Protein AF-A0A0K8TB86-F1 (afdb_monomer)

Structure (mmCIF, N/CA/C/O backbone):
data_AF-A0A0K8TB86-F1
#
_entry.id   AF-A0A0K8TB86-F1
#
loop_
_atom_site.group_PDB
_atom_site.id
_atom_site.type_symbol
_atom_site.label_atom_id
_atom_site.label_alt_id
_atom_site.label_comp_id
_atom_site.label_asym_id
_atom_site.label_entity_id
_atom_site.label_seq_id
_atom_site.pdbx_PDB_ins_code
_atom_site.Cartn_x
_atom_site.Cartn_y
_atom_site.Cartn_z
_atom_site.occupancy
_atom_site.B_iso_or_equiv
_atom_site.auth_seq_id
_atom_site.auth_comp_id
_atom_site.auth_asym_id
_atom_site.auth_atom_id
_atom_site.pdbx_PDB_model_num
ATOM 1 N N . LEU A 1 1 ? 10.643 -20.802 -18.047 1.00 37.75 1 LEU A N 1
ATOM 2 C CA . LEU A 1 1 ? 10.003 -19.894 -17.072 1.00 37.75 1 LEU A CA 1
ATOM 3 C C . LEU A 1 1 ? 9.801 -20.666 -15.770 1.00 37.75 1 LEU A C 1
ATOM 5 O O . LEU A 1 1 ? 8.732 -21.215 -15.564 1.00 37.75 1 LEU A O 1
ATOM 9 N N . ASN A 1 2 ? 10.834 -20.768 -14.924 1.00 32.16 2 ASN A N 1
ATOM 10 C CA . ASN A 1 2 ? 10.620 -21.091 -13.508 1.00 32.16 2 ASN A CA 1
ATOM 11 C C . ASN A 1 2 ? 10.169 -19.776 -12.867 1.00 32.16 2 ASN A C 1
ATOM 13 O O . ASN A 1 2 ? 10.988 -19.006 -12.375 1.00 32.16 2 ASN A O 1
ATOM 17 N N . ILE A 1 3 ? 8.890 -19.433 -13.040 1.00 49.03 3 ILE A N 1
ATOM 18 C CA . ILE A 1 3 ? 8.282 -18.352 -12.267 1.00 49.03 3 ILE A CA 1
ATOM 19 C C . ILE A 1 3 ? 7.949 -18.997 -10.929 1.00 49.03 3 ILE A C 1
ATOM 21 O O . ILE A 1 3 ? 6.847 -19.505 -10.725 1.00 49.03 3 ILE A O 1
ATOM 25 N N . ASP A 1 4 ? 8.955 -19.071 -10.064 1.00 56.47 4 ASP A N 1
ATOM 26 C CA . ASP A 1 4 ? 8.756 -19.418 -8.667 1.00 56.47 4 ASP A CA 1
ATOM 27 C C . ASP A 1 4 ? 7.808 -18.356 -8.078 1.00 56.47 4 ASP A C 1
ATOM 29 O O . ASP A 1 4 ? 8.177 -17.200 -7.890 1.00 56.47 4 ASP A O 1
ATOM 33 N N . GLN A 1 5 ? 6.544 -18.764 -7.937 1.00 77.94 5 GLN A N 1
ATOM 34 C CA . GLN A 1 5 ? 5.403 -18.124 -7.271 1.00 77.94 5 GLN A CA 1
ATOM 35 C C . GLN A 1 5 ? 5.202 -16.614 -7.529 1.00 77.94 5 GLN A C 1
ATOM 37 O O . GLN A 1 5 ? 5.862 -15.747 -6.959 1.00 77.94 5 GLN A O 1
ATOM 42 N N . ILE A 1 6 ? 4.191 -16.294 -8.347 1.00 87.62 6 ILE A N 1
ATOM 43 C CA . ILE A 1 6 ? 3.616 -14.941 -8.429 1.00 87.62 6 ILE A CA 1
ATOM 44 C C . ILE A 1 6 ? 2.874 -14.665 -7.120 1.00 87.62 6 ILE A C 1
ATOM 46 O O . ILE A 1 6 ? 2.017 -15.452 -6.721 1.00 87.62 6 ILE A O 1
ATOM 50 N N . SER A 1 7 ? 3.175 -13.543 -6.473 1.00 93.06 7 SER A N 1
ATOM 51 C CA . SER A 1 7 ? 2.525 -13.132 -5.225 1.00 93.06 7 SER A CA 1
ATOM 52 C C . SER A 1 7 ? 1.318 -12.229 -5.465 1.00 93.06 7 SER A C 1
ATOM 54 O O . SER A 1 7 ? 0.270 -12.418 -4.854 1.00 93.06 7 SER A O 1
ATOM 56 N N . CYS A 1 8 ? 1.447 -11.243 -6.355 1.00 93.25 8 CYS A N 1
ATOM 57 C CA . CYS A 1 8 ? 0.360 -10.345 -6.725 1.00 93.25 8 CYS A CA 1
ATOM 58 C C . CYS A 1 8 ? 0.563 -9.741 -8.120 1.00 93.25 8 CYS A C 1
ATOM 60 O O . CYS A 1 8 ? 1.666 -9.711 -8.667 1.00 93.25 8 CYS A O 1
ATOM 62 N N . ALA A 1 9 ? -0.539 -9.280 -8.707 1.00 94.81 9 ALA A N 1
ATOM 63 C CA . ALA A 1 9 ? -0.595 -8.736 -10.054 1.00 94.81 9 ALA A CA 1
ATOM 64 C C . ALA A 1 9 ? -1.612 -7.597 -10.110 1.00 94.81 9 ALA A C 1
ATOM 66 O O . ALA A 1 9 ? -2.686 -7.704 -9.517 1.00 94.81 9 ALA A O 1
ATOM 67 N N . ILE A 1 10 ? -1.301 -6.533 -10.849 1.00 95.94 10 ILE A N 1
ATOM 68 C CA . ILE A 1 10 ? -2.247 -5.452 -11.134 1.00 95.94 10 ILE A CA 1
ATOM 69 C C . ILE A 1 10 ? -2.150 -5.030 -12.596 1.00 95.94 10 ILE A C 1
ATOM 71 O O . ILE A 1 10 ? -1.072 -5.012 -13.190 1.00 95.94 10 ILE A O 1
ATOM 75 N N . TYR A 1 11 ? -3.287 -4.665 -13.177 1.00 95.38 11 TYR A N 1
ATOM 76 C CA . TYR A 1 11 ? -3.339 -4.136 -14.532 1.00 95.38 11 TYR A CA 1
ATOM 77 C C . TYR A 1 11 ? -3.452 -2.614 -14.501 1.00 95.38 11 TYR A C 1
ATOM 79 O O . TYR A 1 11 ? -4.388 -2.059 -13.926 1.00 95.38 11 TYR A O 1
ATOM 87 N N . ASN A 1 12 ? -2.504 -1.940 -15.146 1.00 94.81 12 ASN A N 1
ATOM 88 C CA . ASN A 1 12 ? -2.538 -0.506 -15.353 1.00 94.81 12 ASN A CA 1
ATOM 89 C C . ASN A 1 12 ? -3.131 -0.199 -16.735 1.00 94.81 12 ASN A C 1
ATOM 91 O O . ASN A 1 12 ? -2.493 -0.418 -17.767 1.00 94.81 12 ASN A O 1
ATOM 95 N N . LYS A 1 13 ? -4.357 0.333 -16.742 1.00 93.06 13 LYS A N 1
ATOM 96 C CA . LYS A 1 13 ? -5.076 0.692 -17.973 1.00 93.06 13 LYS A CA 1
ATOM 97 C C . LYS A 1 13 ? -4.406 1.834 -18.740 1.00 93.06 13 LYS A C 1
ATOM 99 O O . LYS A 1 13 ? -4.414 1.800 -19.964 1.00 93.06 13 LYS A O 1
ATOM 104 N N . HIS A 1 14 ? -3.830 2.814 -18.039 1.00 94.56 14 HIS A N 1
ATOM 105 C CA . HIS A 1 14 ? -3.261 4.022 -18.643 1.00 94.56 14 HIS A CA 1
ATOM 106 C C . HIS A 1 14 ? -2.080 3.707 -19.575 1.00 94.56 14 HIS A C 1
ATOM 108 O O . HIS A 1 14 ? -2.049 4.162 -20.714 1.00 94.56 14 HIS A O 1
ATOM 114 N N . PHE A 1 15 ? -1.146 2.863 -19.131 1.00 94.31 15 PHE A N 1
ATOM 115 C CA . PHE A 1 15 ? -0.007 2.425 -19.943 1.00 94.31 15 PHE A CA 1
ATOM 116 C C . PHE A 1 15 ? -0.252 1.108 -20.689 1.00 94.31 15 PHE A C 1
ATOM 118 O O . PHE A 1 15 ? 0.610 0.683 -21.459 1.00 94.31 15 PHE A O 1
ATOM 125 N N . ASN A 1 16 ? -1.400 0.456 -20.472 1.00 93.12 16 ASN A N 1
ATOM 126 C CA . ASN A 1 16 ? -1.707 -0.880 -20.990 1.00 93.12 16 ASN A CA 1
ATOM 127 C C . ASN A 1 16 ? -0.610 -1.907 -20.625 1.00 93.12 16 ASN A C 1
ATOM 129 O O . ASN A 1 16 ? -0.068 -2.619 -21.478 1.00 93.12 16 ASN A O 1
ATOM 133 N N . ILE A 1 17 ? -0.254 -1.943 -19.336 1.00 95.25 17 ILE A N 1
ATOM 134 C CA . ILE A 1 17 ? 0.763 -2.850 -18.788 1.00 95.25 17 ILE A CA 1
ATOM 135 C C . ILE A 1 17 ? 0.216 -3.655 -17.609 1.00 95.25 17 ILE A C 1
ATOM 137 O O . ILE A 1 17 ? -0.547 -3.156 -16.784 1.00 95.25 17 ILE A O 1
ATOM 141 N N . LEU A 1 18 ? 0.642 -4.906 -17.514 1.00 95.50 18 LEU A N 1
ATOM 142 C CA . LEU A 1 18 ? 0.458 -5.788 -16.374 1.00 95.50 18 LEU A CA 1
ATOM 143 C C . LEU A 1 18 ? 1.717 -5.724 -15.504 1.00 95.50 18 LEU A C 1
ATOM 145 O O . LEU A 1 18 ? 2.815 -6.031 -15.966 1.00 95.50 18 LEU A O 1
ATOM 149 N N . LEU A 1 19 ? 1.553 -5.311 -14.253 1.00 96.06 19 LEU A N 1
ATOM 150 C CA . LEU A 1 19 ? 2.612 -5.252 -13.253 1.00 96.06 19 LEU A CA 1
ATOM 151 C C . LEU A 1 19 ? 2.505 -6.491 -12.369 1.00 96.06 19 LEU A C 1
ATOM 153 O O . LEU A 1 19 ? 1.436 -6.765 -11.821 1.00 96.06 19 LEU A O 1
ATOM 157 N N . LEU A 1 20 ? 3.598 -7.238 -12.247 1.00 95.19 20 LEU A N 1
ATOM 158 C CA . LEU A 1 20 ? 3.658 -8.497 -11.513 1.00 95.19 20 LEU A CA 1
ATOM 159 C C . LEU A 1 20 ? 4.716 -8.427 -10.422 1.00 95.19 20 LEU A C 1
ATOM 161 O O . LEU A 1 20 ? 5.824 -7.952 -10.663 1.00 95.19 20 LEU A O 1
ATOM 165 N N . ALA A 1 21 ? 4.382 -8.975 -9.260 1.00 94.69 21 ALA A N 1
ATOM 166 C CA . ALA A 1 21 ? 5.319 -9.296 -8.202 1.00 94.69 21 ALA A CA 1
ATOM 167 C C . ALA A 1 21 ? 5.542 -10.810 -8.139 1.00 94.69 21 ALA A C 1
ATOM 169 O O . ALA A 1 21 ? 4.605 -11.607 -8.218 1.00 94.69 21 ALA A O 1
ATOM 170 N N . SER A 1 22 ? 6.798 -11.201 -8.002 1.00 91.50 22 SER A N 1
ATOM 171 C CA . SER A 1 22 ? 7.263 -12.584 -7.960 1.00 91.50 22 SER A CA 1
ATOM 172 C C . SER A 1 22 ? 8.446 -12.698 -7.010 1.00 91.50 22 SER A C 1
ATOM 174 O O . SER A 1 22 ? 8.937 -11.682 -6.512 1.00 91.50 22 SER A O 1
ATOM 176 N N . GLN A 1 23 ? 8.900 -13.922 -6.743 1.00 87.50 23 GLN A N 1
ATOM 177 C CA . GLN A 1 23 ? 10.050 -14.144 -5.877 1.00 87.50 23 GLN A CA 1
ATOM 178 C C . GLN A 1 23 ? 11.263 -13.312 -6.342 1.00 87.50 23 GLN A C 1
ATOM 180 O O . GLN A 1 23 ? 11.738 -13.496 -7.469 1.00 87.50 23 GLN A O 1
ATOM 185 N N . PRO A 1 24 ? 11.798 -12.421 -5.485 1.00 85.31 24 PRO A N 1
ATOM 186 C CA . PRO A 1 24 ? 12.995 -11.667 -5.808 1.00 85.31 24 PRO A CA 1
ATOM 187 C C . PRO A 1 24 ? 14.175 -12.595 -6.054 1.00 85.31 24 PRO A C 1
ATOM 189 O O . PRO A 1 24 ? 14.390 -13.571 -5.328 1.00 85.31 24 PRO A O 1
ATOM 192 N N . GLN A 1 25 ? 14.947 -12.294 -7.089 1.00 74.50 25 GLN A N 1
ATOM 193 C CA . GLN A 1 25 ? 16.122 -13.080 -7.427 1.00 74.50 25 GLN A CA 1
ATOM 194 C C . GLN A 1 25 ? 17.374 -12.462 -6.791 1.00 74.50 25 GLN A C 1
ATOM 196 O O . GLN A 1 25 ? 17.461 -11.239 -6.673 1.00 74.50 25 GLN A O 1
ATOM 201 N N . PRO A 1 26 ? 18.368 -13.278 -6.393 1.00 71.69 26 PRO A N 1
ATOM 202 C CA . PRO A 1 26 ? 19.618 -12.762 -5.855 1.00 71.69 26 PRO A CA 1
ATOM 203 C C . PRO A 1 26 ? 20.316 -11.875 -6.884 1.00 71.69 26 PRO A C 1
ATOM 205 O O . PRO A 1 26 ? 20.600 -12.315 -8.001 1.00 71.69 26 PRO A O 1
ATOM 208 N N . THR A 1 27 ? 20.611 -10.640 -6.491 1.00 69.62 27 THR A N 1
ATOM 209 C CA . THR A 1 27 ? 21.324 -9.667 -7.318 1.00 69.62 27 THR A CA 1
ATOM 210 C C . THR A 1 27 ? 22.659 -9.275 -6.720 1.00 69.62 27 THR A C 1
ATOM 212 O O . THR A 1 27 ? 22.854 -9.289 -5.502 1.00 69.62 27 THR A O 1
ATOM 215 N N . THR A 1 28 ? 23.553 -8.808 -7.590 1.00 71.12 28 THR A N 1
ATOM 216 C CA . THR A 1 28 ? 24.731 -8.054 -7.162 1.00 71.12 28 THR A CA 1
ATOM 217 C C . THR A 1 28 ? 24.317 -6.765 -6.445 1.00 71.12 28 THR A C 1
ATOM 219 O O . THR A 1 28 ? 23.188 -6.282 -6.573 1.00 71.12 28 THR A O 1
ATOM 222 N N . THR A 1 29 ? 25.255 -6.183 -5.698 1.00 69.75 29 THR A N 1
ATOM 223 C CA . THR A 1 29 ? 25.086 -4.888 -5.022 1.00 69.75 29 THR A CA 1
ATOM 224 C C . THR A 1 29 ? 24.659 -3.774 -5.978 1.00 69.75 29 THR A C 1
ATOM 226 O O . THR A 1 29 ? 23.844 -2.941 -5.607 1.00 69.75 29 THR A O 1
ATOM 229 N N . TYR A 1 30 ? 25.134 -3.812 -7.227 1.00 69.38 30 TYR A N 1
ATOM 230 C CA . TYR A 1 30 ? 24.807 -2.825 -8.260 1.00 69.38 30 TYR A CA 1
ATOM 231 C C . TYR A 1 30 ? 23.310 -2.766 -8.608 1.00 69.38 30 TYR A C 1
ATOM 233 O O . TYR A 1 30 ? 22.804 -1.710 -8.968 1.00 69.38 30 TYR A O 1
ATOM 241 N N . PHE A 1 31 ? 22.590 -3.883 -8.476 1.00 74.69 31 PHE A N 1
ATOM 242 C CA . PHE A 1 31 ? 21.169 -3.975 -8.821 1.00 74.69 31 PHE A CA 1
ATOM 243 C C . PHE A 1 31 ? 20.249 -4.024 -7.595 1.00 74.69 31 PHE A C 1
ATOM 245 O O . PHE A 1 31 ? 19.080 -4.365 -7.746 1.00 74.69 31 PHE A O 1
ATOM 252 N N . GLN A 1 32 ? 20.734 -3.697 -6.390 1.00 76.62 32 GLN A N 1
ATOM 253 C CA . GLN A 1 32 ? 19.933 -3.783 -5.155 1.00 76.62 32 GLN A CA 1
ATOM 254 C C . GLN A 1 32 ? 18.670 -2.917 -5.162 1.00 76.62 32 GLN A C 1
ATOM 256 O O . GLN A 1 32 ? 17.678 -3.308 -4.550 1.00 76.62 32 GLN A O 1
ATOM 261 N N . ASP A 1 33 ? 18.686 -1.808 -5.895 1.00 82.25 33 ASP A N 1
ATOM 262 C CA . ASP A 1 33 ? 17.572 -0.859 -5.991 1.00 82.25 33 ASP A CA 1
ATOM 263 C C . ASP A 1 33 ? 16.795 -0.980 -7.316 1.00 82.25 33 ASP A C 1
ATOM 265 O O . ASP A 1 33 ? 16.053 -0.084 -7.719 1.00 82.25 33 ASP A O 1
ATOM 269 N N . SER A 1 34 ? 16.980 -2.091 -8.031 1.00 87.31 34 SER A N 1
ATOM 270 C CA . SER A 1 34 ? 16.271 -2.363 -9.280 1.00 87.31 34 SER A CA 1
ATOM 271 C C . SER A 1 34 ? 14.897 -2.990 -9.030 1.00 87.31 34 SER A C 1
ATOM 273 O O . SER A 1 34 ? 14.638 -3.608 -8.001 1.00 87.31 34 SER A O 1
ATOM 275 N N . CYS A 1 35 ? 14.001 -2.911 -10.015 1.00 87.56 35 CYS A N 1
ATOM 276 C CA . CYS A 1 35 ? 12.732 -3.639 -9.949 1.00 87.56 35 CYS A CA 1
ATOM 277 C C . CYS A 1 35 ? 12.937 -5.160 -9.837 1.00 87.56 35 CYS A C 1
ATOM 279 O O . CYS A 1 35 ? 12.140 -5.846 -9.203 1.00 87.56 35 CYS A O 1
ATOM 281 N N . PHE A 1 36 ? 14.042 -5.684 -10.370 1.00 82.88 36 PHE A N 1
ATOM 282 C CA . PHE A 1 36 ? 14.363 -7.104 -10.330 1.00 82.88 36 PHE A CA 1
ATOM 283 C C . PHE A 1 36 ? 14.752 -7.594 -8.927 1.00 82.88 36 PHE A C 1
ATOM 285 O O . PHE A 1 36 ? 14.277 -8.648 -8.501 1.00 82.88 36 PHE A O 1
ATOM 292 N N . SER A 1 37 ? 15.563 -6.833 -8.182 1.00 83.56 37 SER A N 1
ATOM 293 C CA . SER A 1 37 ? 15.894 -7.164 -6.784 1.00 83.56 37 SER A CA 1
ATOM 294 C C . SER A 1 37 ? 14.680 -7.070 -5.859 1.00 83.56 37 SER A C 1
ATOM 296 O O . SER A 1 37 ? 14.677 -7.693 -4.802 1.00 83.56 37 SER A O 1
ATOM 298 N N . ALA A 1 38 ? 13.643 -6.342 -6.281 1.00 89.12 38 ALA A N 1
ATOM 299 C CA . ALA A 1 38 ? 12.334 -6.286 -5.642 1.00 89.12 38 ALA A CA 1
ATOM 300 C C . ALA A 1 38 ? 11.348 -7.361 -6.141 1.00 89.12 38 ALA A C 1
ATOM 302 O O . ALA A 1 38 ? 10.235 -7.461 -5.620 1.00 89.12 38 ALA A O 1
ATOM 303 N N . GLY A 1 39 ? 11.730 -8.165 -7.140 1.00 90.44 39 GLY A N 1
ATOM 304 C CA . GLY A 1 39 ? 10.881 -9.202 -7.733 1.00 90.44 39 GLY A CA 1
ATOM 305 C C . GLY A 1 39 ? 9.742 -8.671 -8.608 1.00 90.44 39 GLY A C 1
ATOM 306 O O . GLY A 1 39 ? 8.756 -9.377 -8.826 1.00 90.44 39 GLY A O 1
ATOM 307 N N . LEU A 1 40 ? 9.849 -7.437 -9.104 1.00 93.31 40 LEU A N 1
ATOM 308 C CA . LEU A 1 40 ? 8.852 -6.789 -9.950 1.00 93.31 40 LEU A CA 1
ATOM 309 C C . LEU A 1 40 ? 9.167 -6.941 -11.439 1.00 93.31 40 LEU A C 1
ATOM 311 O O . LEU A 1 40 ? 10.314 -6.846 -11.873 1.00 93.31 40 LEU A O 1
ATOM 315 N N . SER A 1 41 ? 8.116 -7.117 -12.235 1.00 93.06 41 SER A N 1
ATOM 316 C CA . SER A 1 41 ? 8.190 -7.083 -13.695 1.00 93.06 41 SER A CA 1
ATOM 317 C C . SER A 1 41 ? 6.982 -6.371 -14.297 1.00 93.06 41 SER A C 1
ATOM 319 O O . SER A 1 41 ? 5.897 -6.352 -13.715 1.00 93.06 41 SER A O 1
ATOM 321 N N . ALA A 1 42 ? 7.168 -5.782 -15.476 1.00 95.00 42 ALA A N 1
ATOM 322 C CA . ALA A 1 42 ? 6.105 -5.150 -16.249 1.00 95.00 42 ALA A CA 1
ATOM 323 C C . ALA A 1 42 ? 5.969 -5.833 -17.605 1.00 95.00 42 ALA A C 1
ATOM 325 O O . ALA A 1 42 ? 6.964 -6.082 -18.284 1.00 95.00 42 ALA A O 1
ATOM 326 N N . TRP A 1 43 ? 4.735 -6.082 -18.024 1.00 94.62 43 TRP A N 1
ATOM 327 C CA . TRP A 1 43 ? 4.411 -6.804 -19.247 1.00 94.62 43 TRP A CA 1
ATOM 328 C C . TRP A 1 43 ? 3.393 -6.021 -20.057 1.00 94.62 43 TRP A C 1
ATOM 330 O O . TRP A 1 43 ? 2.366 -5.604 -19.534 1.00 94.62 43 TRP A O 1
ATOM 340 N N . ARG A 1 44 ? 3.644 -5.835 -21.346 1.00 93.31 44 ARG A N 1
ATOM 341 C CA . ARG A 1 44 ? 2.698 -5.212 -22.269 1.00 93.31 44 ARG A CA 1
ATOM 342 C C . ARG A 1 44 ? 1.908 -6.278 -23.008 1.00 93.31 44 ARG A C 1
ATOM 344 O O . ARG A 1 44 ? 2.494 -7.246 -23.488 1.00 93.31 44 ARG A O 1
ATOM 351 N N . MET A 1 45 ? 0.607 -6.057 -23.160 1.00 90.25 45 MET A N 1
ATOM 352 C CA . MET A 1 45 ? -0.228 -6.862 -24.052 1.00 90.25 45 MET A CA 1
ATOM 353 C C . MET A 1 45 ? 0.033 -6.492 -25.514 1.00 90.25 45 MET A C 1
ATOM 355 O O . MET A 1 45 ? 0.069 -5.313 -25.873 1.00 90.25 45 MET A O 1
ATOM 359 N N . ILE A 1 46 ? 0.214 -7.505 -26.355 1.00 91.62 46 ILE A N 1
ATOM 360 C CA . ILE A 1 46 ? 0.400 -7.382 -27.803 1.00 91.62 46 ILE A CA 1
ATOM 361 C C . ILE A 1 46 ? -0.647 -8.241 -28.521 1.00 91.62 46 ILE A C 1
ATOM 363 O O . ILE A 1 46 ? -1.121 -9.236 -27.982 1.00 91.62 46 ILE A O 1
ATOM 367 N N . SER A 1 47 ? -1.049 -7.838 -29.726 1.00 89.25 47 SER A N 1
ATOM 368 C CA . SER A 1 47 ? -2.144 -8.498 -30.458 1.00 89.25 47 SER A CA 1
ATOM 369 C C . SER A 1 47 ? -1.748 -9.832 -31.088 1.00 89.25 47 SER A C 1
ATOM 371 O O . SER A 1 47 ? -2.612 -10.652 -31.379 1.00 89.25 47 SER A O 1
ATOM 373 N N . GLU A 1 48 ? -0.453 -10.047 -31.300 1.00 93.31 48 GLU A N 1
ATOM 374 C CA . GLU A 1 48 ? 0.091 -11.248 -31.927 1.00 93.31 48 GLU A CA 1
ATOM 375 C C . GLU A 1 48 ? 0.874 -12.077 -30.915 1.00 93.31 48 GLU A C 1
ATOM 377 O O . GLU A 1 48 ? 1.333 -11.562 -29.893 1.00 93.31 48 GLU A O 1
ATOM 382 N N . TYR A 1 49 ? 1.047 -13.366 -31.209 1.00 88.38 49 TYR A N 1
ATOM 383 C CA . TYR A 1 49 ? 1.875 -14.269 -30.412 1.00 88.38 49 TYR A CA 1
ATOM 384 C C . TYR A 1 49 ? 3.250 -13.631 -30.102 1.00 88.38 49 TYR A C 1
ATOM 386 O O . TYR A 1 49 ? 3.891 -13.120 -31.022 1.00 88.38 49 TYR A O 1
ATOM 394 N N . PRO A 1 50 ? 3.746 -13.661 -28.847 1.00 90.75 50 PRO A N 1
ATOM 395 C CA . PRO A 1 50 ? 3.256 -14.419 -27.683 1.00 90.75 50 PRO A CA 1
ATOM 396 C C . PRO A 1 50 ? 2.147 -13.746 -26.844 1.00 90.75 50 PRO A C 1
ATOM 398 O O . PRO A 1 50 ? 1.940 -14.130 -25.695 1.00 90.75 50 PRO A O 1
ATOM 401 N N . PHE A 1 51 ? 1.438 -12.745 -27.374 1.00 89.62 51 PHE A N 1
ATOM 402 C CA . PHE A 1 51 ? 0.369 -11.955 -26.728 1.00 89.62 51 PHE A CA 1
ATOM 403 C C . PHE A 1 51 ? 0.803 -11.086 -25.539 1.00 89.62 51 PHE A C 1
ATOM 405 O O . PHE A 1 51 ? 0.123 -10.124 -25.183 1.00 89.62 51 PHE A O 1
ATOM 412 N N . TYR A 1 52 ? 1.981 -11.352 -24.976 1.00 90.12 52 TYR A N 1
ATOM 413 C CA . TYR A 1 52 ? 2.590 -10.570 -23.910 1.00 90.12 52 TYR A CA 1
ATOM 414 C C . TYR A 1 52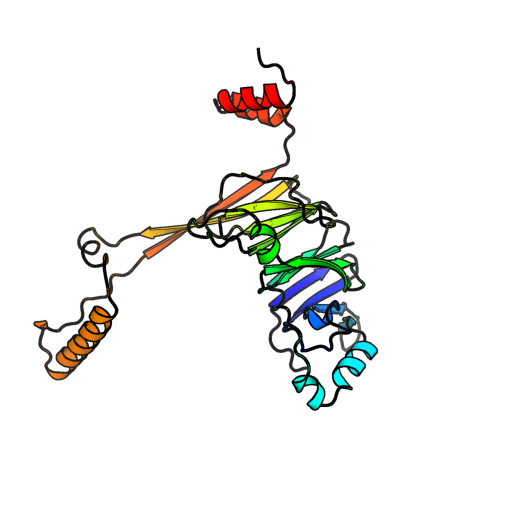 ? 4.083 -10.396 -24.154 1.00 90.12 52 TYR A C 1
ATOM 416 O O . TYR A 1 52 ? 4.794 -11.351 -24.458 1.00 90.12 52 TYR A O 1
ATOM 424 N N . LYS A 1 53 ? 4.578 -9.176 -23.961 1.00 91.31 53 LYS A N 1
ATOM 425 C CA . LYS A 1 53 ? 6.004 -8.854 -24.025 1.00 91.31 53 LYS A CA 1
ATOM 426 C C . LYS A 1 53 ? 6.449 -8.232 -22.709 1.00 91.31 53 LYS A C 1
ATOM 428 O O . LYS A 1 53 ? 5.879 -7.227 -22.288 1.00 91.31 53 LYS A O 1
ATOM 433 N N . MET A 1 54 ? 7.473 -8.801 -22.080 1.00 90.25 54 MET A N 1
ATOM 434 C CA . MET A 1 54 ? 8.106 -8.191 -20.911 1.00 90.25 54 MET A CA 1
ATOM 435 C C . MET A 1 54 ? 8.761 -6.864 -21.324 1.00 90.25 54 MET A C 1
ATOM 437 O O . MET A 1 54 ? 9.502 -6.807 -22.306 1.00 90.25 54 MET A O 1
ATOM 441 N N . LEU A 1 55 ? 8.433 -5.793 -20.605 1.00 91.25 55 LEU A N 1
ATOM 442 C CA . LEU A 1 55 ? 9.057 -4.476 -20.728 1.00 91.25 55 LEU A CA 1
ATOM 443 C C . LEU A 1 55 ? 10.188 -4.312 -19.715 1.00 91.25 55 LEU A C 1
ATOM 445 O O . LEU A 1 55 ? 11.249 -3.807 -20.064 1.00 91.25 55 LEU A O 1
ATOM 449 N N . PHE A 1 56 ? 9.935 -4.744 -18.477 1.00 89.38 56 PHE A N 1
ATOM 450 C CA . PHE A 1 56 ? 10.871 -4.642 -17.367 1.00 89.38 56 PHE A CA 1
ATOM 451 C C . PHE A 1 56 ? 10.929 -5.970 -16.604 1.00 89.38 56 PHE A C 1
ATOM 453 O O . PHE A 1 56 ? 9.864 -6.529 -16.315 1.00 89.38 56 PHE A O 1
ATOM 460 N N . PRO A 1 57 ? 12.130 -6.454 -16.247 1.00 84.62 57 PRO A N 1
ATOM 461 C CA . PRO A 1 57 ? 13.431 -5.953 -16.711 1.00 84.62 57 PRO A CA 1
ATOM 462 C C . PRO A 1 57 ? 13.590 -6.093 -18.237 1.00 84.62 57 PRO A C 1
ATOM 464 O O . PRO A 1 57 ? 12.939 -6.926 -18.868 1.00 84.62 57 PRO A O 1
ATOM 467 N N . SER A 1 58 ? 14.438 -5.261 -18.836 1.00 83.06 58 SER A N 1
ATOM 468 C CA . SER A 1 58 ? 14.794 -5.383 -20.252 1.00 83.06 58 SER A CA 1
ATOM 469 C C . SER A 1 58 ? 15.544 -6.695 -20.527 1.00 83.06 58 SER A C 1
ATOM 471 O O . SER A 1 58 ? 16.106 -7.320 -19.622 1.00 83.06 58 SER A O 1
ATOM 473 N N . GLU A 1 59 ? 15.598 -7.127 -21.792 1.00 82.00 59 GLU A N 1
ATOM 474 C CA . GLU A 1 59 ? 16.366 -8.326 -22.161 1.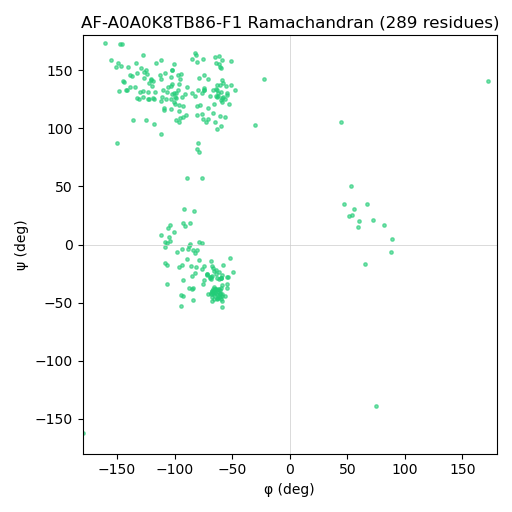00 82.00 59 GLU A CA 1
ATOM 475 C C . GLU A 1 59 ? 17.852 -8.205 -21.807 1.00 82.00 59 GLU A C 1
ATOM 477 O O . GLU A 1 59 ? 18.481 -9.201 -21.458 1.00 82.00 59 GLU A O 1
ATOM 482 N N . GLU A 1 60 ? 18.420 -7.004 -21.916 1.00 80.19 60 GLU A N 1
ATOM 483 C CA . GLU A 1 60 ? 19.819 -6.741 -21.581 1.00 80.19 60 GLU A CA 1
ATOM 484 C C . GLU A 1 60 ? 20.055 -6.882 -20.080 1.00 80.19 60 GLU A C 1
ATOM 486 O O . GLU A 1 60 ? 20.945 -7.627 -19.676 1.00 80.19 60 GLU A O 1
ATOM 491 N N . GLU A 1 61 ? 19.206 -6.267 -19.253 1.00 77.88 61 GLU A N 1
ATOM 492 C CA . GLU A 1 61 ? 19.261 -6.408 -17.794 1.00 77.88 61 GLU A CA 1
ATOM 493 C C . GLU A 1 61 ? 19.094 -7.876 -17.379 1.00 77.88 61 GLU A C 1
ATOM 495 O O . GLU A 1 61 ? 19.882 -8.394 -16.587 1.00 77.88 61 GLU A O 1
ATOM 500 N N . SER A 1 62 ? 18.138 -8.591 -17.983 1.00 76.06 62 SER A N 1
ATOM 501 C CA . SER A 1 62 ? 17.942 -10.026 -17.752 1.00 76.06 62 SER A CA 1
ATOM 502 C C . SER A 1 62 ? 19.177 -10.851 -18.142 1.00 76.06 62 SER A C 1
ATOM 504 O O . SER A 1 62 ? 19.604 -11.730 -17.388 1.00 76.06 62 SER A O 1
ATOM 506 N N . LYS A 1 63 ? 19.812 -10.548 -19.282 1.00 77.81 63 LYS A N 1
ATOM 507 C CA . LYS A 1 63 ? 21.060 -11.202 -19.706 1.00 77.81 63 LYS A CA 1
ATOM 508 C C . LYS A 1 63 ? 22.207 -10.890 -18.752 1.00 77.81 63 LYS A C 1
ATOM 510 O O . LYS A 1 63 ? 22.938 -11.810 -18.410 1.00 77.81 63 LYS A O 1
ATOM 515 N N . MET A 1 64 ? 22.355 -9.651 -18.283 1.00 72.06 64 MET A N 1
ATOM 516 C CA . MET A 1 64 ? 23.392 -9.272 -17.314 1.00 72.06 64 MET A CA 1
ATOM 517 C C . MET A 1 64 ? 23.243 -10.025 -15.987 1.00 72.06 64 MET A C 1
ATOM 519 O O . MET A 1 64 ? 24.235 -10.470 -15.412 1.00 72.06 64 MET A O 1
ATOM 523 N N . LEU A 1 65 ? 22.006 -10.231 -15.537 1.00 66.88 65 LEU A N 1
ATOM 524 C CA . LEU A 1 65 ? 21.688 -11.005 -14.338 1.00 66.88 65 LEU A CA 1
ATOM 525 C C . LEU A 1 65 ? 22.034 -12.492 -14.488 1.00 66.88 65 LEU A C 1
ATOM 527 O O . LEU A 1 65 ? 22.542 -13.113 -13.554 1.00 66.88 65 LEU A O 1
ATOM 531 N N . HIS A 1 66 ? 21.808 -13.062 -15.673 1.00 66.69 66 HIS A N 1
ATOM 532 C CA . HIS A 1 66 ? 22.128 -14.460 -15.969 1.00 66.69 66 HIS A CA 1
ATOM 533 C C . HIS A 1 66 ? 23.573 -14.697 -16.435 1.00 66.69 66 HIS A C 1
ATOM 535 O O . HIS A 1 66 ? 24.052 -15.828 -16.354 1.00 66.69 66 HIS A O 1
ATOM 541 N N . ALA A 1 67 ? 24.282 -13.657 -16.882 1.00 63.91 67 ALA A N 1
ATOM 542 C CA . ALA A 1 67 ? 25.687 -13.720 -17.291 1.00 63.91 67 ALA A CA 1
ATOM 543 C C . ALA A 1 67 ? 26.623 -14.008 -16.108 1.00 63.91 67 ALA A C 1
ATOM 545 O O . ALA A 1 67 ? 27.750 -14.470 -16.298 1.00 63.91 67 ALA A O 1
ATOM 546 N N . GLY A 1 68 ? 26.145 -13.792 -14.881 1.00 59.09 68 GLY A N 1
ATOM 547 C CA . GLY A 1 68 ? 26.836 -14.224 -13.686 1.00 59.09 68 GLY A CA 1
ATOM 548 C C . GLY A 1 68 ? 26.823 -15.724 -13.498 1.00 59.09 68 GLY A C 1
ATOM 549 O O . GLY A 1 68 ? 25.807 -16.314 -13.136 1.00 59.09 68 GLY A O 1
ATOM 550 N N . GLY A 1 69 ? 27.982 -16.348 -13.710 1.00 56.72 69 GLY A N 1
ATOM 551 C CA . GLY A 1 69 ? 28.180 -17.766 -13.435 1.00 56.72 69 GLY A CA 1
ATOM 552 C C . GLY A 1 69 ? 27.737 -18.149 -12.016 1.00 56.72 69 GLY A C 1
ATOM 553 O O . GLY A 1 69 ? 27.695 -17.323 -11.104 1.00 56.72 69 GLY A O 1
ATOM 554 N N . LYS A 1 70 ? 27.444 -19.441 -11.807 1.00 58.72 70 LYS A N 1
ATOM 555 C CA . LYS A 1 70 ? 26.924 -20.008 -10.541 1.00 58.72 70 LYS A CA 1
ATOM 556 C C . LYS A 1 70 ? 27.702 -19.588 -9.279 1.00 58.72 70 LYS A C 1
ATOM 558 O O . LYS A 1 70 ? 27.133 -19.599 -8.193 1.00 58.72 70 LYS A O 1
ATOM 563 N N . LEU A 1 71 ? 28.967 -19.194 -9.426 1.00 56.06 71 LEU A N 1
ATOM 564 C CA . LEU A 1 71 ? 29.848 -18.726 -8.355 1.00 56.06 71 LEU A CA 1
ATOM 565 C C . LEU A 1 71 ? 29.444 -17.358 -7.772 1.00 56.06 71 LEU A C 1
ATOM 567 O O . LEU A 1 71 ? 29.673 -17.126 -6.593 1.00 56.06 71 LEU A O 1
ATOM 571 N N . TRP A 1 72 ? 28.795 -16.464 -8.528 1.00 54.62 72 TRP A N 1
ATOM 572 C CA . TRP A 1 72 ? 28.396 -15.139 -8.010 1.00 54.62 72 TRP A CA 1
ATOM 573 C C . TRP A 1 72 ? 27.195 -15.193 -7.059 1.00 54.62 72 TRP A C 1
ATOM 575 O O . TRP A 1 72 ? 27.017 -14.300 -6.229 1.00 54.62 72 TRP A O 1
ATOM 585 N N . LYS A 1 73 ? 26.425 -16.288 -7.099 1.00 55.28 73 LYS A N 1
ATOM 586 C CA . LYS A 1 73 ? 25.386 -16.576 -6.101 1.00 55.28 73 LYS A CA 1
ATOM 587 C C . LYS A 1 73 ? 25.968 -16.844 -4.707 1.00 55.28 73 LYS A C 1
ATOM 589 O O . LYS A 1 73 ? 25.261 -16.643 -3.731 1.00 55.28 73 LYS A O 1
ATOM 594 N N . LEU A 1 74 ? 27.238 -17.256 -4.609 1.00 55.31 74 LEU A N 1
ATOM 595 C CA . LEU A 1 74 ? 27.918 -17.527 -3.333 1.00 55.31 74 LEU A CA 1
ATOM 596 C C . LEU A 1 74 ? 28.449 -16.257 -2.648 1.00 55.31 74 LEU A C 1
ATOM 598 O O . LEU A 1 74 ? 28.686 -16.279 -1.447 1.00 55.31 74 LEU A O 1
ATOM 602 N N . PHE A 1 75 ? 28.614 -15.158 -3.392 1.00 52.53 75 PHE A N 1
ATOM 603 C CA . PHE A 1 75 ? 29.104 -13.872 -2.873 1.00 52.53 75 PHE A CA 1
ATOM 604 C C . PHE A 1 75 ? 28.014 -12.790 -2.806 1.00 52.53 75 PHE A C 1
ATOM 606 O O . PHE A 1 75 ? 28.286 -11.654 -2.419 1.00 52.53 75 PHE A O 1
ATOM 613 N N . SER A 1 76 ? 26.773 -13.124 -3.176 1.00 52.03 76 SER A N 1
ATOM 614 C CA . SER A 1 76 ? 25.624 -12.233 -2.998 1.00 52.03 76 SER A CA 1
ATOM 615 C C . SER A 1 76 ? 25.150 -12.296 -1.547 1.00 52.03 76 SER A C 1
ATOM 617 O O . SER A 1 76 ? 24.279 -13.083 -1.199 1.00 52.03 76 SER A O 1
ATOM 619 N N . PHE A 1 77 ? 25.749 -11.460 -0.699 1.00 51.12 77 PHE A N 1
ATOM 620 C CA . PHE A 1 77 ? 25.351 -11.258 0.702 1.00 51.12 77 PHE A CA 1
ATOM 621 C C . PHE A 1 77 ? 24.322 -10.128 0.875 1.00 51.12 77 PHE A C 1
ATOM 623 O O . PHE A 1 77 ? 24.132 -9.615 1.977 1.00 51.12 77 PHE A O 1
ATOM 630 N N . SER 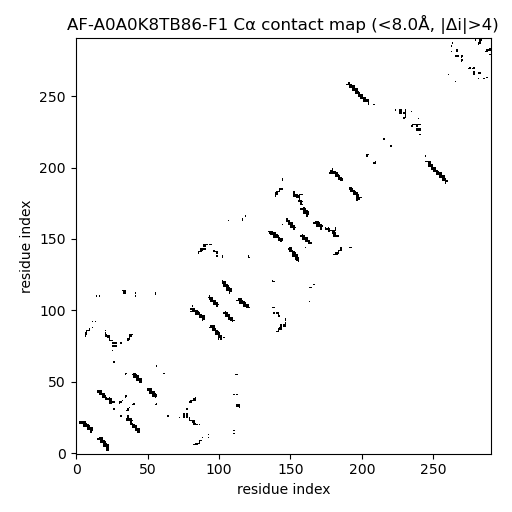A 1 78 ? 23.674 -9.690 -0.206 1.00 55.09 78 SER A N 1
ATOM 631 C CA . SER A 1 78 ? 22.603 -8.703 -0.110 1.00 55.09 78 SER A CA 1
ATOM 632 C C . SER A 1 78 ? 21.410 -9.321 0.623 1.00 55.09 78 SER A C 1
ATOM 634 O O . SER A 1 78 ? 20.998 -10.442 0.320 1.00 55.09 78 SER A O 1
ATOM 636 N N . LYS A 1 79 ? 20.846 -8.601 1.606 1.00 60.56 79 LYS A N 1
ATOM 637 C CA . LYS A 1 79 ? 19.536 -8.956 2.167 1.00 60.56 79 LYS A CA 1
ATOM 638 C C . LYS A 1 79 ? 18.553 -8.984 0.998 1.00 60.56 79 LYS A C 1
ATOM 640 O O . LYS A 1 79 ? 18.249 -7.935 0.433 1.00 60.56 79 LYS A O 1
ATOM 645 N N . LEU A 1 80 ? 18.098 -10.179 0.624 1.00 62.56 80 LEU A N 1
ATOM 646 C CA . LEU A 1 80 ? 17.013 -10.338 -0.335 1.00 62.56 80 LEU A CA 1
ATOM 647 C C . LEU A 1 80 ? 15.823 -9.532 0.181 1.00 62.56 80 LEU A C 1
ATOM 649 O O . LEU A 1 80 ? 15.429 -9.677 1.342 1.00 62.56 80 LEU A O 1
ATOM 653 N N . GLN A 1 81 ? 15.267 -8.675 -0.670 1.00 71.69 81 GLN A N 1
ATOM 654 C CA . GLN A 1 81 ? 13.969 -8.092 -0.373 1.00 71.69 81 GLN A CA 1
ATOM 655 C C . GLN A 1 81 ? 12.956 -9.228 -0.223 1.00 71.69 81 GLN A C 1
ATOM 657 O O . GLN A 1 81 ? 13.014 -10.233 -0.934 1.00 71.69 81 GLN A O 1
ATOM 662 N N . GLY A 1 82 ? 12.037 -9.086 0.730 1.00 82.81 82 GLY A N 1
ATOM 663 C CA . GLY A 1 82 ? 10.870 -9.955 0.790 1.00 82.81 82 GLY A CA 1
ATOM 664 C C . GLY A 1 82 ? 10.057 -9.806 -0.493 1.00 82.81 82 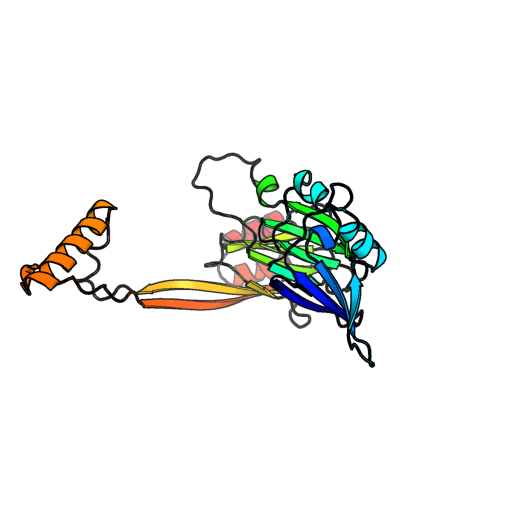GLY A C 1
ATOM 665 O O . GLY A 1 82 ? 10.086 -8.755 -1.132 1.00 82.81 82 GLY A O 1
ATOM 666 N N . VAL A 1 83 ? 9.315 -10.839 -0.882 1.00 90.19 83 VAL A N 1
ATOM 667 C CA . VAL A 1 83 ? 8.400 -10.744 -2.025 1.00 90.19 83 VAL A CA 1
ATOM 668 C C . VAL A 1 83 ? 7.374 -9.625 -1.797 1.00 90.19 83 VAL A C 1
ATOM 670 O O . VAL A 1 83 ? 6.884 -9.449 -0.676 1.00 90.19 83 VAL A O 1
ATOM 673 N N . ALA A 1 84 ? 7.063 -8.845 -2.836 1.00 94.56 84 ALA A N 1
ATOM 674 C CA . ALA A 1 84 ? 5.990 -7.856 -2.757 1.00 94.56 84 ALA A CA 1
ATOM 675 C C . ALA A 1 84 ? 4.642 -8.574 -2.599 1.00 94.56 84 ALA A C 1
ATOM 677 O O . ALA A 1 84 ? 4.261 -9.383 -3.439 1.00 94.56 84 ALA A O 1
ATOM 678 N N . VAL A 1 85 ? 3.922 -8.299 -1.516 1.00 94.19 85 VAL A N 1
ATOM 679 C CA . VAL A 1 85 ? 2.629 -8.918 -1.181 1.00 94.19 85 VAL A CA 1
ATOM 680 C C . VAL A 1 85 ? 1.438 -8.070 -1.624 1.00 94.19 85 VAL A C 1
ATOM 682 O O . VAL A 1 85 ? 0.333 -8.588 -1.766 1.00 94.19 85 VAL A O 1
ATOM 685 N N . LYS A 1 86 ? 1.653 -6.773 -1.868 1.00 95.69 86 LYS A N 1
ATOM 686 C CA . LYS A 1 86 ? 0.631 -5.848 -2.363 1.00 95.69 86 LYS A CA 1
ATOM 687 C C . LYS A 1 86 ? 1.258 -4.835 -3.314 1.00 95.69 86 LYS A C 1
ATOM 689 O O . LYS A 1 86 ? 2.339 -4.311 -3.048 1.00 95.69 86 LYS A O 1
ATOM 694 N N . LEU A 1 87 ? 0.534 -4.543 -4.390 1.00 96.94 87 LEU A N 1
ATOM 695 C CA . LEU A 1 87 ? 0.816 -3.472 -5.338 1.00 96.94 87 LEU A CA 1
ATOM 696 C C . LEU A 1 87 ? -0.367 -2.505 -5.375 1.00 96.94 87 LEU A C 1
ATOM 698 O O . LEU A 1 87 ? -1.521 -2.933 -5.305 1.00 96.94 87 LEU A O 1
ATOM 702 N N . SER A 1 88 ? -0.083 -1.213 -5.503 1.00 96.12 88 SER A N 1
ATOM 703 C CA . SER A 1 88 ? -1.107 -0.175 -5.625 1.00 96.12 88 SER A CA 1
ATOM 704 C C . SER A 1 88 ? -0.608 0.972 -6.496 1.00 96.12 88 SER A C 1
ATOM 706 O O . SER A 1 88 ? 0.503 1.457 -6.293 1.00 96.12 88 SER A O 1
ATOM 708 N N . VAL A 1 89 ? -1.409 1.423 -7.459 1.00 95.75 89 VAL A N 1
ATOM 709 C CA . VAL A 1 89 ? -1.043 2.504 -8.394 1.00 95.75 89 VAL A CA 1
ATOM 710 C C . VAL A 1 89 ? -1.716 3.811 -7.989 1.00 95.75 89 VAL A C 1
ATOM 712 O O . VAL A 1 89 ? -2.887 3.796 -7.606 1.00 95.75 89 VAL A O 1
ATOM 715 N N . SER A 1 90 ? -0.973 4.918 -8.068 1.00 94.81 90 SER A N 1
ATOM 716 C CA . SER A 1 90 ? -1.490 6.262 -7.804 1.00 94.81 90 SER A CA 1
ATOM 717 C C . SER A 1 90 ? -2.558 6.662 -8.824 1.00 94.81 90 SER A C 1
ATOM 719 O O . SER A 1 90 ? -2.587 6.159 -9.949 1.00 94.81 90 SER A O 1
ATOM 721 N N . GLN A 1 91 ? -3.440 7.590 -8.454 1.00 91.44 91 GLN A N 1
ATOM 722 C CA . GLN A 1 91 ? -4.575 7.985 -9.296 1.00 91.44 91 GLN A CA 1
ATOM 723 C C . GLN A 1 91 ? -4.106 8.616 -10.618 1.00 91.44 91 GLN A C 1
ATOM 725 O O . GLN A 1 91 ? -4.631 8.294 -11.684 1.00 91.44 91 GLN A O 1
ATOM 730 N N . ASN A 1 92 ? -3.044 9.423 -10.582 1.00 92.94 92 ASN A N 1
ATOM 731 C CA . ASN A 1 92 ? -2.413 9.999 -11.772 1.00 92.94 92 ASN A CA 1
ATOM 732 C C . ASN A 1 92 ? -1.542 9.033 -12.585 1.00 92.94 92 ASN A C 1
ATOM 734 O O . ASN A 1 92 ? -0.958 9.446 -13.585 1.00 92.94 92 ASN A O 1
ATOM 738 N N . ASN A 1 93 ? -1.437 7.763 -12.184 1.00 94.56 93 ASN A N 1
ATOM 739 C CA . ASN A 1 93 ? -0.597 6.766 -12.843 1.00 94.56 93 ASN A CA 1
ATOM 740 C C . ASN A 1 93 ? 0.886 7.178 -12.951 1.00 94.56 93 ASN A C 1
ATOM 742 O O . ASN A 1 93 ? 1.558 6.774 -13.891 1.00 94.56 93 ASN A O 1
ATOM 746 N N . GLN A 1 94 ? 1.427 7.966 -12.021 1.00 96.12 94 GLN A N 1
ATOM 747 C CA . GLN A 1 94 ? 2.864 8.277 -11.988 1.00 96.12 94 GLN A CA 1
ATOM 748 C C . GLN A 1 94 ? 3.644 7.316 -11.089 1.00 96.12 94 GLN A C 1
ATOM 750 O O . GLN A 1 94 ? 4.807 7.005 -11.368 1.00 96.12 94 GLN A O 1
ATOM 755 N N . PHE A 1 95 ? 2.996 6.804 -10.042 1.00 97.38 95 PHE A N 1
ATOM 756 C CA . PHE A 1 95 ? 3.638 5.999 -9.016 1.00 97.38 95 PHE A CA 1
ATOM 757 C C . PHE A 1 95 ? 2.984 4.628 -8.848 1.00 97.38 95 PHE A C 1
ATOM 759 O O . PHE A 1 95 ? 1.773 4.444 -8.971 1.00 97.38 95 PHE A O 1
ATOM 766 N N . LEU A 1 96 ? 3.821 3.656 -8.509 1.00 97.50 96 LEU A N 1
ATOM 767 C CA . LEU A 1 96 ? 3.442 2.344 -8.011 1.00 97.50 96 LEU A CA 1
ATOM 768 C C . LEU A 1 96 ? 4.032 2.190 -6.613 1.00 97.50 96 LEU A C 1
ATOM 770 O O . LEU A 1 96 ? 5.238 2.320 -6.442 1.00 97.50 96 LEU A O 1
ATOM 774 N N . ALA A 1 97 ? 3.204 1.873 -5.630 1.00 97.44 97 ALA A N 1
ATOM 775 C CA . ALA A 1 97 ? 3.656 1.472 -4.309 1.00 97.44 97 ALA A CA 1
ATOM 776 C C . ALA A 1 97 ? 3.661 -0.057 -4.221 1.00 97.44 97 ALA A C 1
ATOM 778 O O . ALA A 1 97 ? 2.678 -0.707 -4.597 1.00 97.44 97 ALA A O 1
ATOM 779 N N . SER A 1 98 ? 4.752 -0.626 -3.714 1.00 97.12 98 SER A N 1
ATOM 780 C CA . SER A 1 98 ? 4.856 -2.039 -3.360 1.00 97.12 98 SER A CA 1
ATOM 781 C C . SER A 1 98 ? 5.090 -2.197 -1.863 1.00 97.12 98 SER A C 1
ATOM 783 O O . SER A 1 98 ? 5.969 -1.557 -1.288 1.00 97.12 98 SER A O 1
ATOM 785 N N . LEU A 1 99 ? 4.307 -3.070 -1.235 1.00 96.19 99 LEU A N 1
ATOM 786 C CA . LEU A 1 99 ? 4.517 -3.513 0.139 1.00 96.19 99 LEU A CA 1
ATOM 787 C C . LEU A 1 99 ? 5.121 -4.912 0.099 1.00 96.19 99 LEU A C 1
ATOM 789 O O . LEU A 1 99 ? 4.557 -5.814 -0.520 1.00 96.19 99 LEU A O 1
ATOM 793 N N . HIS A 1 100 ? 6.255 -5.087 0.762 1.00 93.62 100 HIS A N 1
ATOM 794 C CA . HIS A 1 100 ? 7.005 -6.335 0.813 1.00 93.62 100 HIS A CA 1
ATOM 795 C C . HIS A 1 100 ? 6.780 -7.061 2.136 1.00 93.62 100 HIS A C 1
ATOM 797 O O . HIS A 1 100 ? 6.608 -6.426 3.172 1.00 93.62 100 HIS A O 1
ATOM 803 N N . ALA A 1 101 ? 6.857 -8.394 2.114 1.00 90.50 101 ALA A N 1
ATOM 804 C CA . ALA A 1 101 ? 6.708 -9.235 3.309 1.00 90.50 101 ALA A CA 1
ATOM 805 C C . ALA A 1 101 ? 7.724 -8.923 4.431 1.00 90.50 101 ALA A C 1
ATOM 807 O O . ALA A 1 101 ? 7.518 -9.307 5.575 1.00 90.50 101 ALA A O 1
ATOM 808 N N . CYS A 1 102 ? 8.817 -8.228 4.105 1.00 88.50 102 CYS A N 1
ATOM 809 C CA . CYS A 1 102 ? 9.826 -7.734 5.042 1.00 88.50 102 CYS A CA 1
ATOM 810 C C . CYS A 1 102 ? 9.539 -6.301 5.535 1.00 88.50 102 CYS A C 1
ATOM 812 O O . CYS A 1 102 ? 10.475 -5.527 5.726 1.00 88.50 102 CYS A O 1
ATOM 814 N N . ASN A 1 103 ? 8.263 -5.909 5.627 1.00 91.00 103 ASN A N 1
ATOM 815 C CA . ASN A 1 103 ? 7.804 -4.595 6.103 1.00 91.00 103 ASN A CA 1
ATOM 816 C C . ASN A 1 103 ? 8.435 -3.396 5.370 1.00 91.00 103 ASN A C 1
ATOM 818 O O . ASN A 1 103 ? 8.541 -2.290 5.900 1.00 91.00 103 ASN A O 1
ATOM 822 N N . THR A 1 104 ? 8.875 -3.616 4.130 1.00 93.00 104 THR A N 1
ATOM 823 C CA . THR A 1 104 ? 9.474 -2.579 3.290 1.00 93.00 104 THR A CA 1
ATOM 824 C C . THR A 1 104 ? 8.426 -2.049 2.329 1.00 93.00 104 THR A C 1
ATOM 826 O O . THR A 1 104 ? 7.764 -2.828 1.640 1.00 93.00 104 THR A O 1
ATOM 829 N N . ILE A 1 105 ? 8.305 -0.729 2.257 1.00 95.69 105 ILE A N 1
ATOM 830 C CA . ILE A 1 105 ? 7.486 -0.040 1.264 1.00 95.69 105 ILE A CA 1
ATOM 831 C C . ILE A 1 105 ? 8.420 0.604 0.247 1.00 95.69 105 ILE A C 1
ATOM 833 O O . ILE A 1 105 ? 9.381 1.278 0.617 1.00 95.69 105 ILE A O 1
ATOM 837 N N . ILE A 1 106 ? 8.150 0.391 -1.037 1.00 96.00 106 ILE A N 1
ATOM 838 C CA . ILE A 1 106 ? 8.940 0.967 -2.126 1.00 96.00 106 ILE A CA 1
ATOM 839 C C . ILE A 1 106 ? 8.005 1.678 -3.090 1.00 96.00 106 ILE A C 1
ATOM 841 O O . ILE A 1 106 ? 6.976 1.136 -3.492 1.00 96.00 106 ILE A O 1
ATOM 845 N N . ILE A 1 107 ? 8.370 2.903 -3.451 1.00 97.69 107 ILE A N 1
ATOM 846 C CA . ILE A 1 107 ? 7.681 3.700 -4.457 1.00 97.69 107 ILE A CA 1
ATOM 847 C C . ILE A 1 107 ? 8.478 3.610 -5.751 1.00 97.69 107 ILE A C 1
ATOM 849 O O . ILE A 1 107 ? 9.688 3.831 -5.757 1.00 97.69 107 ILE A O 1
ATOM 853 N N . TRP A 1 108 ? 7.795 3.315 -6.848 1.00 97.31 108 TRP A N 1
ATOM 854 C CA . TRP A 1 108 ? 8.361 3.158 -8.181 1.00 97.31 108 TRP A CA 1
ATOM 855 C C . TRP A 1 108 ? 7.730 4.156 -9.140 1.00 97.31 108 TRP A C 1
ATOM 857 O O . TRP A 1 108 ? 6.521 4.375 -9.103 1.00 97.31 108 TRP A O 1
ATOM 867 N N . LEU A 1 109 ? 8.530 4.703 -10.048 1.00 96.81 109 LEU A N 1
ATOM 868 C CA . LEU A 1 109 ? 8.041 5.487 -11.177 1.00 96.81 109 LEU A CA 1
ATOM 869 C C . LEU A 1 109 ? 7.508 4.552 -12.260 1.00 96.81 109 LEU A C 1
ATOM 871 O O . LEU A 1 109 ? 8.279 3.775 -12.832 1.00 96.81 109 LEU A O 1
ATOM 875 N N . ILE A 1 110 ? 6.230 4.661 -12.609 1.00 95.50 110 ILE A N 1
ATOM 876 C CA . ILE A 1 110 ? 5.647 3.932 -13.744 1.00 95.50 110 ILE A CA 1
ATOM 877 C C . ILE A 1 110 ? 5.601 4.817 -15.004 1.00 95.50 110 ILE A C 1
ATOM 879 O O . ILE A 1 110 ? 5.483 6.034 -14.898 1.00 95.50 110 ILE A O 1
ATOM 883 N N . PRO A 1 111 ? 5.783 4.236 -16.207 1.00 93.00 111 PRO A N 1
ATOM 884 C CA . PRO A 1 111 ? 5.914 2.803 -16.481 1.00 93.00 111 PRO A CA 1
ATOM 885 C C . PRO A 1 111 ? 7.339 2.256 -16.289 1.00 93.00 111 PRO A C 1
ATOM 887 O O . PRO A 1 111 ? 7.527 1.053 -16.401 1.00 93.00 111 PRO A O 1
ATOM 890 N N . SER A 1 112 ? 8.335 3.107 -16.004 1.00 92.69 112 SER A N 1
ATOM 891 C CA . SER A 1 112 ? 9.764 2.740 -16.042 1.00 92.69 112 SER A CA 1
ATOM 892 C C . SER A 1 112 ? 10.248 1.754 -14.969 1.00 92.69 112 SER A C 1
ATOM 894 O O . SER A 1 112 ? 11.368 1.269 -15.067 1.00 92.69 112 SER A O 1
ATOM 896 N N . LEU A 1 113 ? 9.459 1.524 -13.916 1.00 94.31 113 LEU A N 1
ATOM 897 C CA . LEU A 1 113 ? 9.831 0.768 -12.714 1.00 94.31 113 LEU A CA 1
ATOM 898 C C . LEU A 1 113 ? 11.191 1.160 -12.111 1.00 94.31 113 LEU A C 1
ATOM 900 O O . LEU A 1 113 ? 11.901 0.334 -11.540 1.00 94.31 113 LEU A O 1
ATOM 904 N N . ARG A 1 114 ? 11.544 2.447 -12.192 1.00 93.56 114 ARG A N 1
ATOM 905 C CA . ARG A 1 114 ? 12.691 3.001 -11.465 1.00 93.56 114 ARG A CA 1
ATOM 906 C C . ARG A 1 114 ? 12.290 3.262 -10.022 1.00 93.56 114 ARG A C 1
ATOM 908 O O . ARG A 1 114 ? 11.237 3.857 -9.788 1.00 93.56 114 ARG A O 1
ATOM 915 N N . MET A 1 115 ? 13.117 2.835 -9.073 1.00 94.88 115 MET A N 1
ATOM 916 C CA . MET A 1 115 ? 12.874 3.107 -7.660 1.00 94.88 115 MET A CA 1
ATOM 917 C C . MET A 1 115 ? 12.927 4.617 -7.406 1.00 94.88 115 MET A C 1
ATOM 919 O O . MET A 1 115 ? 13.891 5.286 -7.773 1.00 94.88 115 MET A O 1
ATOM 923 N N . TYR A 1 116 ? 11.876 5.148 -6.791 1.00 96.12 116 TYR A N 1
ATOM 924 C CA . TYR A 1 116 ? 11.768 6.544 -6.379 1.00 96.12 116 TYR A CA 1
ATOM 925 C C . TYR A 1 116 ? 12.198 6.719 -4.919 1.00 96.12 116 TYR A C 1
ATOM 927 O O . TYR A 1 116 ? 13.071 7.535 -4.617 1.00 96.12 116 TYR A O 1
ATOM 935 N N . ARG A 1 117 ? 11.611 5.931 -4.009 1.00 95.81 117 ARG A N 1
ATOM 936 C CA . ARG A 1 117 ? 11.900 5.935 -2.564 1.00 95.81 117 ARG A CA 1
ATOM 937 C C . ARG A 1 117 ? 11.687 4.545 -1.971 1.00 95.81 117 ARG A C 1
ATOM 939 O O . ARG A 1 117 ? 10.910 3.760 -2.510 1.00 95.81 117 ARG A O 1
ATOM 946 N N . LYS A 1 118 ? 12.353 4.262 -0.853 1.00 94.06 118 LYS A N 1
ATOM 947 C CA . LYS A 1 118 ? 12.288 2.990 -0.124 1.00 94.06 118 LYS A CA 1
ATOM 948 C C . LYS A 1 118 ? 12.313 3.257 1.375 1.00 94.06 118 LYS A C 1
ATOM 950 O O . LYS A 1 118 ? 13.176 3.990 1.845 1.00 94.06 118 LYS A O 1
ATOM 955 N N . TRP A 1 119 ? 11.411 2.608 2.102 1.00 92.94 119 TRP A N 1
ATOM 956 C CA . TRP A 1 119 ? 11.228 2.777 3.540 1.00 92.94 119 TRP A CA 1
ATOM 957 C C . TRP A 1 119 ? 11.151 1.415 4.221 1.00 92.94 119 TRP A C 1
ATOM 959 O O . TRP A 1 119 ? 10.347 0.569 3.827 1.00 92.94 119 TRP A O 1
ATOM 969 N N . CYS A 1 120 ? 11.991 1.198 5.233 1.00 89.25 120 CYS A N 1
ATOM 970 C CA . CYS A 1 120 ? 11.901 0.045 6.125 1.00 89.25 120 CYS A CA 1
ATOM 971 C C . CYS A 1 120 ? 11.126 0.474 7.374 1.00 89.25 120 CYS A C 1
ATOM 973 O O . CYS A 1 120 ? 11.652 1.227 8.194 1.00 89.25 120 CYS A O 1
ATOM 975 N N . VAL A 1 121 ? 9.870 0.036 7.492 1.00 80.38 121 VAL A N 1
ATOM 976 C CA . VAL A 1 121 ? 8.953 0.535 8.532 1.00 80.38 121 VAL A CA 1
ATOM 977 C C . VAL A 1 121 ? 9.384 0.089 9.937 1.00 80.38 121 VAL A C 1
ATOM 979 O O . VAL A 1 121 ? 9.186 0.819 10.902 1.00 80.38 121 VAL A O 1
ATOM 982 N N . ASP A 1 122 ? 10.074 -1.049 10.051 1.00 69.81 122 ASP A N 1
ATOM 983 C CA . ASP A 1 122 ? 10.581 -1.554 11.335 1.00 69.81 122 ASP A CA 1
ATOM 984 C C . ASP A 1 122 ? 11.723 -0.697 11.916 1.00 69.81 122 ASP A C 1
ATOM 986 O O . ASP A 1 122 ? 11.906 -0.641 13.132 1.00 69.81 122 ASP A O 1
ATOM 990 N N . GLU A 1 123 ? 12.509 -0.028 11.065 1.00 53.91 123 GLU A N 1
ATOM 991 C CA . GLU A 1 123 ? 13.679 0.756 11.491 1.00 53.91 123 GLU A CA 1
ATOM 992 C C . GLU A 1 123 ? 13.310 2.182 11.920 1.00 53.91 123 GLU A C 1
ATOM 994 O O . GLU A 1 123 ? 13.999 2.772 12.750 1.00 53.91 123 GLU A O 1
ATOM 999 N N . THR A 1 124 ? 12.217 2.739 11.391 1.00 52.19 124 THR A N 1
ATOM 1000 C CA . THR A 1 124 ? 11.839 4.145 11.624 1.00 52.19 124 THR A CA 1
ATOM 1001 C C . THR A 1 124 ? 11.103 4.363 12.947 1.00 52.19 124 THR A C 1
ATOM 1003 O O . THR A 1 124 ? 11.164 5.453 13.504 1.00 52.19 124 THR A O 1
ATOM 1006 N N . GLU A 1 125 ? 10.443 3.335 13.488 1.00 52.84 125 GLU A N 1
ATOM 1007 C CA . GLU A 1 125 ? 9.658 3.434 14.732 1.00 52.84 125 GLU A CA 1
ATOM 1008 C C . GLU A 1 125 ? 10.424 2.952 15.979 1.00 52.84 125 GLU A C 1
ATOM 1010 O O . GLU A 1 125 ? 9.963 3.122 17.105 1.00 52.84 125 GLU A O 1
ATOM 1015 N N . ALA A 1 126 ? 11.623 2.385 15.804 1.00 46.66 126 ALA A N 1
ATOM 1016 C CA . ALA A 1 126 ? 12.442 1.849 16.893 1.00 46.66 126 ALA A CA 1
ATOM 1017 C C . ALA A 1 126 ? 13.252 2.909 17.670 1.00 46.66 126 ALA A C 1
ATOM 1019 O O . ALA A 1 126 ? 13.906 2.564 18.654 1.00 46.66 126 ALA A O 1
ATOM 1020 N N . SER A 1 127 ? 13.231 4.181 17.253 1.00 47.66 127 SER A N 1
ATOM 1021 C CA . SER A 1 127 ? 13.980 5.267 17.905 1.00 47.66 127 SER A CA 1
ATOM 1022 C C . SER A 1 127 ? 13.233 5.953 19.060 1.00 47.66 127 SER A C 1
ATOM 1024 O O . SER A 1 127 ? 13.792 6.857 19.677 1.00 47.66 127 SER A O 1
ATOM 1026 N N . GLY A 1 128 ? 11.995 5.545 19.363 1.00 43.72 128 GLY A N 1
ATOM 1027 C CA . GLY A 1 128 ? 11.205 6.039 20.497 1.00 43.72 128 GLY A CA 1
ATOM 1028 C C . GLY A 1 128 ? 11.200 5.057 21.672 1.00 43.72 128 GLY A C 1
ATOM 1029 O O . GLY A 1 128 ? 10.943 3.868 21.493 1.00 43.72 128 GLY A O 1
ATOM 1030 N N . GLN A 1 129 ? 11.512 5.556 22.868 1.00 44.97 129 GLN A N 1
ATOM 1031 C CA . GLN A 1 129 ? 11.508 4.831 24.144 1.00 44.97 129 GLN A CA 1
ATOM 1032 C C . GLN A 1 129 ? 10.145 4.184 24.445 1.00 44.97 129 GLN A C 1
ATOM 1034 O O . GLN A 1 129 ? 9.137 4.874 24.451 1.00 44.97 129 GLN A O 1
ATOM 1039 N N . ASP A 1 130 ? 10.123 2.870 24.693 1.00 43.28 130 ASP A N 1
ATOM 1040 C CA . ASP A 1 130 ? 9.654 2.255 25.948 1.00 43.28 130 ASP A CA 1
ATOM 1041 C C . ASP A 1 130 ? 9.579 0.726 25.820 1.00 43.28 130 ASP A C 1
ATOM 1043 O O . ASP A 1 130 ? 9.191 0.161 24.799 1.00 43.28 130 ASP A O 1
ATOM 1047 N N . VAL A 1 131 ? 9.977 0.031 26.888 1.00 45.56 131 VAL A N 1
ATOM 1048 C CA . VAL A 1 131 ? 10.064 -1.441 26.989 1.00 45.56 131 VAL A CA 1
ATOM 1049 C C . VAL A 1 131 ? 8.697 -2.057 27.346 1.00 45.56 131 VAL A C 1
ATOM 1051 O O . VAL A 1 131 ? 8.610 -3.105 27.983 1.00 45.56 131 VAL A O 1
ATOM 1054 N N . ALA A 1 132 ? 7.605 -1.400 26.953 1.00 46.06 132 ALA A N 1
ATOM 1055 C CA . ALA A 1 132 ? 6.265 -1.967 27.024 1.00 46.06 132 ALA A CA 1
ATOM 1056 C C . ALA A 1 132 ? 6.065 -2.920 25.837 1.00 46.06 132 ALA A C 1
ATOM 1058 O O . ALA A 1 132 ? 6.596 -2.677 24.756 1.00 46.06 132 ALA A O 1
ATOM 1059 N N . LEU A 1 133 ? 5.342 -4.024 26.064 1.00 48.41 133 LEU A N 1
ATOM 1060 C CA . LEU A 1 133 ? 4.997 -5.068 25.088 1.00 48.41 133 LEU A CA 1
ATOM 1061 C C . LEU A 1 133 ? 4.881 -4.489 23.668 1.00 48.41 133 LEU A C 1
ATOM 1063 O O . LEU A 1 133 ? 3.904 -3.811 23.358 1.00 48.41 133 LEU A O 1
ATOM 1067 N N . LYS A 1 134 ? 5.904 -4.710 22.829 1.00 56.59 134 LYS A N 1
ATOM 1068 C CA . LYS A 1 134 ? 5.940 -4.174 21.464 1.00 56.59 134 LYS A CA 1
ATOM 1069 C C . LYS A 1 134 ? 4.783 -4.781 20.683 1.00 56.59 134 LYS A C 1
ATOM 1071 O O . LYS A 1 134 ? 4.871 -5.919 20.228 1.00 56.59 134 LYS A O 1
ATOM 1076 N N . VAL A 1 135 ? 3.695 -4.030 20.559 1.00 64.56 135 VAL A N 1
ATOM 1077 C CA . VAL A 1 135 ? 2.614 -4.367 19.641 1.00 64.56 135 VAL A CA 1
ATOM 1078 C C . VAL A 1 135 ? 3.213 -4.339 18.237 1.00 64.56 135 VAL A C 1
ATOM 1080 O O . VAL A 1 135 ? 3.900 -3.387 17.870 1.00 64.56 135 VAL A O 1
ATOM 1083 N N . ASP A 1 136 ? 3.021 -5.417 17.481 1.00 76.38 136 ASP A N 1
ATOM 1084 C CA . ASP A 1 136 ? 3.522 -5.538 16.114 1.00 76.38 136 ASP A CA 1
ATOM 1085 C C . ASP A 1 136 ? 2.815 -4.499 15.227 1.00 76.38 136 ASP A C 1
ATOM 1087 O O . ASP A 1 136 ? 1.639 -4.651 14.901 1.00 76.38 136 ASP A O 1
ATOM 1091 N N . LYS A 1 137 ? 3.528 -3.429 14.859 1.00 84.75 137 LYS A N 1
ATOM 1092 C CA . LYS A 1 137 ? 3.038 -2.346 13.987 1.00 84.75 137 LYS A CA 1
ATOM 1093 C C . LYS A 1 137 ? 3.361 -2.571 12.512 1.00 84.75 137 LYS A C 1
ATOM 1095 O O . LYS A 1 137 ? 3.331 -1.622 11.721 1.00 84.75 137 LYS A O 1
ATOM 1100 N N . ALA A 1 138 ? 3.671 -3.811 12.127 1.00 89.06 138 ALA A N 1
ATOM 1101 C CA . ALA A 1 138 ? 3.997 -4.135 10.749 1.00 89.06 138 ALA A CA 1
ATOM 1102 C C . ALA A 1 138 ? 2.872 -3.702 9.787 1.00 89.06 138 ALA A C 1
ATOM 1104 O O . ALA A 1 138 ? 1.689 -3.944 10.066 1.00 89.06 138 ALA A O 1
ATOM 1105 N N . PRO A 1 139 ? 3.218 -3.093 8.640 1.00 93.44 139 PRO A N 1
ATOM 1106 C CA . PRO A 1 139 ? 2.246 -2.727 7.621 1.00 93.44 139 PRO A CA 1
ATOM 1107 C C . PRO A 1 139 ? 1.564 -3.975 7.042 1.00 93.44 139 PRO A C 1
ATOM 1109 O O . PRO A 1 139 ? 2.223 -4.948 6.673 1.00 93.44 139 PRO A O 1
ATOM 1112 N N . VAL A 1 140 ? 0.235 -3.941 6.933 1.00 93.50 140 VAL A N 1
ATOM 1113 C CA . VAL A 1 140 ? -0.574 -5.037 6.373 1.00 93.50 140 VAL A CA 1
ATOM 1114 C C . VAL A 1 140 ? -1.115 -4.723 4.990 1.00 93.50 140 VAL A C 1
ATOM 1116 O O . VAL A 1 140 ? -1.241 -5.640 4.178 1.00 93.50 140 VAL A O 1
ATOM 1119 N N . ASP A 1 141 ? -1.439 -3.464 4.704 1.00 95.44 141 ASP A N 1
ATOM 1120 C CA . ASP A 1 141 ? -1.990 -3.038 3.418 1.00 95.44 141 ASP A CA 1
ATOM 1121 C C . ASP A 1 141 ? -1.614 -1.583 3.103 1.00 95.44 141 ASP A C 1
ATOM 1123 O O . ASP A 1 141 ? -1.386 -0.776 4.009 1.00 95.44 141 ASP A O 1
ATOM 1127 N N . ILE A 1 142 ? -1.558 -1.267 1.807 1.00 96.38 142 ILE A N 1
ATOM 1128 C CA . ILE A 1 142 ? -1.172 0.043 1.265 1.00 96.38 142 ILE A CA 1
ATOM 1129 C C . ILE A 1 142 ? -2.156 0.514 0.185 1.00 96.38 142 ILE A C 1
ATOM 1131 O O . ILE A 1 142 ? -2.716 -0.280 -0.575 1.00 96.38 142 ILE A O 1
ATOM 1135 N N . GLY A 1 143 ? -2.344 1.827 0.095 1.00 95.38 143 GLY A N 1
ATOM 1136 C CA . GLY A 1 143 ? -3.275 2.462 -0.834 1.00 95.38 143 GLY A CA 1
ATOM 1137 C C . GLY A 1 143 ? -2.942 3.931 -1.055 1.00 95.38 143 GLY A C 1
ATOM 1138 O O . GLY A 1 143 ? -2.067 4.477 -0.395 1.00 95.38 143 GLY A O 1
ATOM 1139 N N . TRP A 1 144 ? -3.637 4.585 -1.981 1.00 93.88 144 TRP A N 1
ATOM 1140 C CA . TRP A 1 144 ? -3.381 5.987 -2.318 1.00 93.88 144 TRP A CA 1
ATOM 1141 C C . TRP A 1 144 ? -4.533 6.866 -1.854 1.00 93.88 144 TRP A C 1
ATOM 1143 O O . TRP A 1 144 ? -5.688 6.596 -2.189 1.00 93.88 144 TRP A O 1
ATOM 1153 N N . ARG A 1 145 ? -4.229 7.920 -1.091 1.00 89.62 145 ARG A N 1
ATOM 1154 C CA . ARG A 1 145 ? -5.205 8.974 -0.771 1.00 89.62 145 ARG A CA 1
ATOM 1155 C C . ARG A 1 145 ? -5.257 9.997 -1.899 1.00 89.62 145 ARG A C 1
ATOM 1157 O O . ARG A 1 145 ? -6.338 10.365 -2.343 1.00 89.62 145 ARG A O 1
ATOM 1164 N N . GLN A 1 146 ? -4.072 10.429 -2.312 1.00 86.31 146 GLN A N 1
ATOM 1165 C CA . GLN A 1 146 ? -3.759 11.357 -3.396 1.00 86.31 146 GLN A CA 1
ATOM 1166 C C . GLN A 1 146 ? -2.410 10.926 -3.985 1.00 86.31 146 GLN A C 1
ATOM 1168 O O . GLN A 1 146 ? -1.747 10.055 -3.421 1.00 86.31 146 GLN A O 1
ATOM 1173 N N . ASP A 1 147 ? -1.984 11.536 -5.084 1.00 88.06 147 ASP A N 1
ATOM 1174 C CA . ASP A 1 147 ? -0.803 11.092 -5.835 1.00 88.06 147 ASP A CA 1
ATOM 1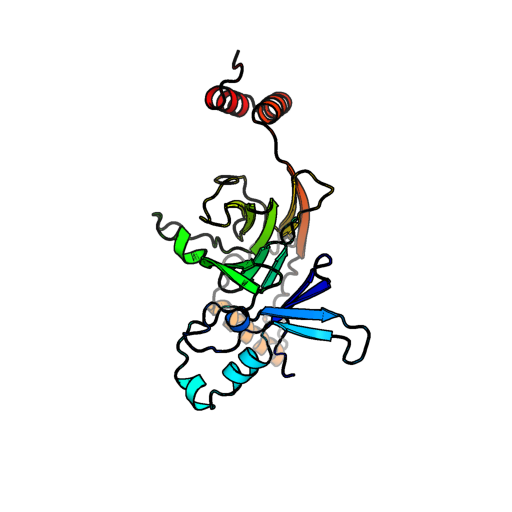175 C C . ASP A 1 147 ? 0.510 11.084 -5.042 1.00 88.06 147 ASP A C 1
ATOM 1177 O O . ASP A 1 147 ? 1.367 10.245 -5.298 1.00 88.06 147 ASP A O 1
ATOM 1181 N N . GLU A 1 148 ? 0.649 11.956 -4.042 1.00 93.19 148 GLU A N 1
ATOM 1182 C CA . GLU A 1 148 ? 1.844 12.055 -3.188 1.00 93.19 148 GLU A CA 1
ATOM 1183 C C . GLU A 1 148 ? 1.587 11.609 -1.738 1.00 93.19 148 GLU A C 1
ATOM 1185 O O . GLU A 1 148 ? 2.430 11.783 -0.852 1.00 93.19 148 GLU A O 1
ATOM 1190 N N . LYS A 1 149 ? 0.405 11.038 -1.472 1.00 93.94 149 LYS A N 1
ATOM 1191 C CA . LYS A 1 149 ? -0.047 10.660 -0.128 1.00 93.94 149 LYS A CA 1
ATOM 1192 C C . LYS A 1 149 ? -0.432 9.183 -0.088 1.00 93.94 149 LYS A C 1
ATOM 1194 O O . LYS A 1 149 ? -1.481 8.778 -0.599 1.00 93.94 149 LYS A O 1
ATOM 1199 N N . LEU A 1 150 ? 0.413 8.390 0.561 1.00 95.81 150 LEU A N 1
ATOM 1200 C CA . LEU A 1 150 ? 0.250 6.950 0.708 1.00 95.81 150 LEU A CA 1
ATOM 1201 C C . LEU A 1 150 ? -0.473 6.622 2.015 1.00 95.81 150 LEU A C 1
ATOM 1203 O O . LEU A 1 150 ? -0.047 7.032 3.086 1.00 95.81 150 LEU A O 1
ATOM 1207 N N . ILE A 1 151 ? -1.541 5.843 1.938 1.00 95.31 151 ILE A N 1
ATOM 1208 C CA . ILE A 1 151 ? -2.223 5.268 3.095 1.00 95.31 151 ILE A CA 1
ATOM 1209 C C . ILE A 1 151 ? -1.503 3.971 3.468 1.00 95.31 151 ILE A C 1
ATOM 1211 O O . ILE A 1 151 ? -1.284 3.114 2.608 1.00 95.31 151 ILE A O 1
ATOM 1215 N N . VAL A 1 152 ? -1.176 3.817 4.746 1.00 95.00 152 VAL A N 1
ATOM 1216 C CA . VAL A 1 152 ? -0.575 2.619 5.330 1.00 95.00 152 VAL A CA 1
ATOM 1217 C C . VAL A 1 152 ? -1.483 2.138 6.455 1.00 95.00 152 VAL A C 1
ATOM 1219 O O . VAL A 1 152 ? -1.808 2.895 7.364 1.00 95.00 152 VAL A O 1
ATOM 1222 N N . SER A 1 153 ? -1.897 0.878 6.385 1.00 94.19 153 SER A N 1
ATOM 1223 C CA . SER A 1 153 ? -2.623 0.197 7.465 1.00 94.19 153 SER A CA 1
ATOM 1224 C C . SER A 1 153 ? -1.718 -0.832 8.125 1.00 94.19 153 SER A C 1
ATOM 1226 O O . SER A 1 153 ? -0.857 -1.419 7.459 1.00 94.19 153 SER A O 1
ATOM 1228 N N . ARG A 1 154 ? -1.891 -1.048 9.427 1.00 92.62 154 ARG A N 1
ATOM 1229 C CA . ARG A 1 154 ? -0.961 -1.826 10.254 1.00 92.62 154 ARG A CA 1
ATOM 1230 C C . ARG A 1 154 ? -1.669 -2.922 11.035 1.00 92.62 154 ARG A C 1
ATOM 1232 O O . ARG A 1 154 ? -2.891 -2.934 11.167 1.00 92.62 154 ARG A O 1
ATOM 1239 N N . LYS A 1 155 ? -0.883 -3.880 11.525 1.00 89.88 155 LYS A N 1
ATOM 1240 C CA . LYS A 1 155 ? -1.383 -5.033 12.286 1.00 89.88 155 LYS A CA 1
ATOM 1241 C C . LYS A 1 155 ? -2.033 -4.664 13.619 1.00 89.88 155 LYS A C 1
ATOM 1243 O O . LYS A 1 155 ? -2.860 -5.426 14.104 1.00 89.88 155 LYS A O 1
ATOM 1248 N N . ASP A 1 156 ? -1.656 -3.531 14.195 1.00 87.69 156 ASP A N 1
ATOM 1249 C CA . ASP A 1 156 ? -2.237 -2.999 15.429 1.00 87.69 156 ASP A CA 1
ATOM 1250 C C . ASP A 1 156 ? -3.590 -2.304 15.207 1.00 87.69 156 ASP A C 1
ATOM 1252 O O . ASP A 1 156 ? -4.162 -1.769 16.151 1.00 87.69 156 ASP A O 1
ATOM 1256 N N . GLY A 1 157 ? -4.094 -2.293 13.968 1.00 89.56 157 GLY A N 1
ATOM 1257 C CA . GLY A 1 157 ? -5.348 -1.639 13.614 1.00 89.56 157 GLY A CA 1
ATOM 1258 C C . GLY A 1 157 ? -5.200 -0.170 13.231 1.00 89.56 157 GLY A C 1
ATOM 1259 O O . GLY A 1 157 ? -6.174 0.434 12.779 1.00 89.56 157 GLY A O 1
ATOM 1260 N N . SER A 1 158 ? -4.009 0.419 13.369 1.00 90.12 158 SER A N 1
ATOM 1261 C CA . SER A 1 158 ? -3.799 1.822 13.023 1.00 90.12 158 SER A CA 1
ATOM 1262 C C . SER A 1 158 ? -3.760 2.038 11.506 1.00 90.12 158 SER A C 1
ATOM 1264 O O . SER A 1 158 ? -3.299 1.191 10.727 1.00 90.12 158 SER A O 1
ATOM 1266 N N . ILE A 1 159 ? -4.262 3.199 11.079 1.00 92.19 159 ILE A N 1
ATOM 1267 C CA . ILE A 1 159 ? -4.187 3.676 9.698 1.00 92.19 159 ILE A CA 1
ATOM 1268 C C . ILE A 1 159 ? -3.589 5.077 9.702 1.00 92.19 159 ILE A C 1
ATOM 1270 O O . ILE A 1 159 ? -4.097 5.980 10.363 1.00 92.19 159 ILE A O 1
ATOM 1274 N N . SER A 1 160 ? -2.539 5.265 8.913 1.00 92.31 160 SER A N 1
ATOM 1275 C CA . SER A 1 160 ? -1.837 6.535 8.764 1.00 92.31 160 SER A CA 1
ATOM 1276 C C . SER A 1 160 ? -1.684 6.902 7.291 1.00 92.31 160 SER A C 1
ATOM 1278 O O . SER A 1 160 ? -1.627 6.045 6.409 1.00 92.31 160 SER A O 1
ATOM 1280 N N . VAL A 1 161 ? -1.620 8.199 7.006 1.00 93.50 161 VAL A N 1
ATOM 1281 C CA . VAL A 1 161 ? -1.358 8.730 5.666 1.00 93.50 161 VAL A CA 1
ATOM 1282 C C . VAL A 1 161 ? 0.005 9.398 5.676 1.00 93.50 161 VAL A C 1
ATOM 1284 O O . VAL A 1 161 ? 0.228 10.317 6.455 1.00 93.50 161 VAL A O 1
ATOM 1287 N N . HIS A 1 162 ? 0.898 8.960 4.800 1.00 94.00 162 HIS A N 1
ATOM 1288 C CA . HIS A 1 162 ? 2.289 9.384 4.725 1.00 94.00 162 HIS A CA 1
ATOM 1289 C C . HIS A 1 162 ? 2.568 10.164 3.444 1.00 94.00 162 HIS A C 1
ATOM 1291 O O . HIS A 1 162 ? 2.025 9.848 2.383 1.00 94.00 162 HIS A O 1
ATOM 1297 N N . HIS A 1 163 ? 3.458 11.148 3.517 1.00 95.12 163 HIS A N 1
ATOM 1298 C CA . HIS A 1 163 ? 4.019 11.767 2.319 1.00 95.12 163 HIS A CA 1
ATOM 1299 C C . HIS A 1 163 ? 5.034 10.825 1.659 1.00 95.12 163 HIS A C 1
ATOM 1301 O O . HIS A 1 163 ? 5.892 10.279 2.345 1.00 95.12 163 HIS A O 1
ATOM 1307 N N . ILE A 1 164 ? 4.978 10.617 0.341 1.00 95.50 164 ILE A N 1
ATOM 1308 C CA . ILE A 1 164 ? 5.838 9.607 -0.307 1.00 95.50 164 ILE A CA 1
ATOM 1309 C C . ILE A 1 164 ? 7.334 9.948 -0.295 1.00 95.50 164 ILE A C 1
ATOM 1311 O O . ILE A 1 164 ? 8.163 9.035 -0.334 1.00 95.50 164 ILE A O 1
ATOM 1315 N N . GLU A 1 165 ? 7.683 11.237 -0.249 1.00 94.56 165 GLU A N 1
ATOM 1316 C CA . GLU A 1 165 ? 9.077 11.683 -0.325 1.00 94.56 165 GLU A CA 1
ATOM 1317 C C . GLU A 1 165 ? 9.808 11.649 1.019 1.00 94.56 165 GLU A C 1
ATOM 1319 O O . GLU A 1 165 ? 10.988 11.302 1.040 1.00 94.56 165 GLU A O 1
ATOM 1324 N N . THR A 1 166 ? 9.124 11.993 2.114 1.00 93.19 166 THR A N 1
ATOM 1325 C CA . THR A 1 166 ? 9.706 12.061 3.469 1.00 93.19 166 THR A CA 1
ATOM 1326 C C . THR A 1 166 ? 9.260 10.907 4.364 1.00 93.19 166 THR A C 1
ATOM 1328 O O . THR A 1 166 ? 9.890 10.640 5.380 1.00 93.19 166 THR A O 1
ATOM 1331 N N . PHE A 1 167 ? 8.177 10.218 3.991 1.00 92.62 167 PHE A N 1
ATOM 1332 C CA . PHE A 1 167 ? 7.476 9.210 4.792 1.00 92.62 167 PHE A CA 1
ATOM 1333 C C . PHE A 1 167 ? 6.926 9.717 6.131 1.00 92.62 167 PHE A C 1
ATOM 1335 O O . PHE A 1 167 ? 6.511 8.929 6.980 1.00 92.62 167 PHE A O 1
ATOM 1342 N N . GLU A 1 168 ? 6.844 11.033 6.306 1.00 91.19 168 GLU A N 1
ATOM 1343 C CA . GLU A 1 168 ? 6.244 11.652 7.483 1.00 91.19 168 GLU A CA 1
ATOM 1344 C C . GLU A 1 168 ? 4.725 11.474 7.482 1.00 91.19 168 GLU A C 1
ATOM 1346 O O . GLU A 1 168 ? 4.066 11.550 6.435 1.00 91.19 168 GLU A O 1
ATOM 1351 N N . VAL A 1 169 ? 4.167 11.250 8.672 1.00 90.56 169 VAL A N 1
ATOM 1352 C CA . VAL A 1 169 ? 2.723 11.111 8.859 1.00 90.56 169 VAL A CA 1
ATOM 1353 C C . VAL A 1 169 ? 2.064 12.475 8.675 1.00 90.56 169 VAL A C 1
ATOM 1355 O O . VAL A 1 169 ? 2.312 13.409 9.427 1.00 90.56 169 VAL A O 1
ATOM 1358 N N . CYS A 1 170 ? 1.206 12.574 7.667 1.00 87.44 170 CYS A N 1
ATOM 1359 C CA . CYS A 1 170 ? 0.375 13.744 7.399 1.00 87.44 170 CYS A CA 1
ATOM 1360 C C . CYS A 1 170 ? -0.951 13.678 8.164 1.00 87.44 170 CYS A C 1
ATOM 1362 O O . CYS A 1 170 ? -1.452 14.702 8.608 1.00 87.44 170 CYS A O 1
ATOM 1364 N N . TYR A 1 171 ? -1.530 12.477 8.283 1.00 83.31 171 TYR A N 1
ATOM 1365 C CA . TYR A 1 171 ? -2.820 12.243 8.938 1.00 83.31 171 TYR A CA 1
ATOM 1366 C C . TYR A 1 171 ? -2.835 10.879 9.633 1.00 83.31 171 TYR A C 1
ATOM 1368 O O . TYR A 1 171 ? -2.158 9.949 9.190 1.00 83.31 171 TYR A O 1
ATOM 1376 N N . GLY A 1 172 ? -3.658 10.736 10.674 1.00 77.56 172 GLY A N 1
ATOM 1377 C CA . GLY A 1 172 ? -3.886 9.456 11.357 1.00 77.56 172 GLY A CA 1
ATOM 1378 C C . GLY A 1 172 ? -2.925 9.148 12.510 1.00 77.56 172 GLY A C 1
ATOM 1379 O O . GLY A 1 172 ? -3.030 8.080 13.108 1.00 77.56 172 GLY A O 1
ATOM 1380 N N . SER A 1 173 ? -2.027 10.073 12.871 1.00 66.50 173 SER A N 1
ATOM 1381 C CA . SER A 1 173 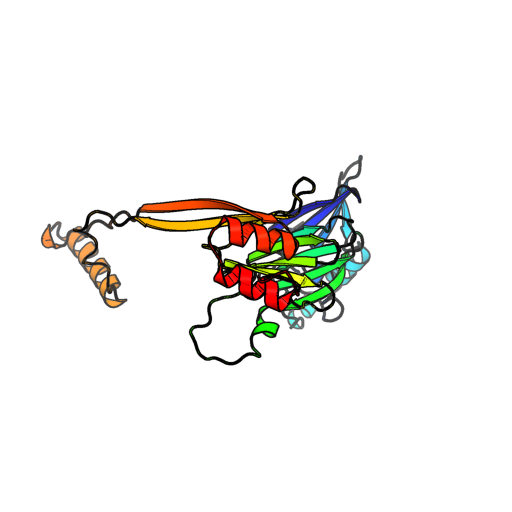? -1.288 9.996 14.139 1.00 66.50 173 SER A CA 1
ATOM 1382 C C . SER A 1 173 ? -2.285 10.034 15.301 1.00 66.50 173 SER A C 1
ATOM 1384 O O . SER A 1 173 ? -2.922 11.058 15.516 1.00 66.50 173 SER A O 1
ATOM 1386 N N . GLY A 1 174 ? -2.446 8.922 16.023 1.00 62.06 174 GLY A N 1
ATOM 1387 C CA . GLY A 1 174 ? -3.376 8.836 17.158 1.00 62.06 174 GLY A CA 1
ATOM 1388 C C . GLY A 1 174 ? -4.843 8.584 16.794 1.00 62.06 174 GLY A C 1
ATOM 1389 O O . GLY A 1 174 ? -5.709 8.808 17.632 1.00 62.06 174 GLY A O 1
ATOM 1390 N N . SER A 1 175 ? -5.138 8.120 15.573 1.00 66.75 175 SER A N 1
ATOM 1391 C CA . SER A 1 175 ? -6.486 7.651 15.217 1.00 66.75 175 SER A CA 1
ATOM 1392 C C . SER A 1 175 ? -6.925 6.483 16.106 1.00 66.75 175 SER A C 1
ATOM 1394 O O . SER A 1 175 ? -6.097 5.678 16.537 1.00 66.75 175 SER A O 1
ATOM 1396 N N . GLU A 1 176 ? -8.239 6.351 16.299 1.00 76.06 176 GLU A N 1
ATOM 1397 C CA . GLU A 1 176 ? -8.852 5.153 16.871 1.00 76.06 176 GLU A CA 1
ATOM 1398 C C . GLU A 1 176 ? -8.359 3.896 16.134 1.00 76.06 176 GLU A C 1
ATOM 1400 O O . GLU A 1 176 ? -8.224 3.891 14.902 1.00 76.06 176 GLU A O 1
ATOM 1405 N N . LEU A 1 177 ? -8.044 2.853 16.905 1.00 83.81 177 LEU A N 1
ATOM 1406 C CA . LEU A 1 177 ? -7.537 1.589 16.386 1.00 83.81 177 LEU A CA 1
ATOM 1407 C C . LEU A 1 177 ? -8.697 0.728 15.900 1.00 83.81 177 LEU A C 1
ATOM 1409 O O . LEU A 1 177 ? -9.646 0.461 16.634 1.00 83.81 177 LEU A O 1
ATOM 1413 N N . LEU A 1 178 ? -8.585 0.254 14.666 1.00 85.88 178 LEU A N 1
ATOM 1414 C CA . LEU A 1 178 ? -9.558 -0.659 14.087 1.00 85.88 178 LEU A CA 1
ATOM 1415 C C . LEU A 1 178 ? -9.320 -2.097 14.553 1.00 85.88 178 LEU A C 1
ATOM 1417 O O . LEU A 1 178 ? -8.214 -2.492 14.917 1.00 85.88 178 LEU A O 1
ATOM 1421 N N . SER A 1 179 ? -10.361 -2.918 14.488 1.00 85.06 179 SER A N 1
ATOM 1422 C CA . SER A 1 179 ? -10.273 -4.323 14.888 1.00 85.06 179 SER A CA 1
ATOM 1423 C C . SER A 1 179 ? -9.559 -5.183 13.835 1.00 85.06 179 SER A C 1
ATOM 1425 O O . SER A 1 179 ? -9.915 -5.201 12.651 1.00 85.06 179 SER A O 1
ATOM 1427 N N . GLY A 1 180 ? -8.586 -5.982 14.274 1.00 86.00 180 GLY A N 1
ATOM 1428 C CA . GLY A 1 180 ? -7.876 -6.934 13.418 1.00 86.00 180 GLY A CA 1
ATOM 1429 C C . GLY A 1 180 ? -6.870 -6.265 12.476 1.00 86.00 180 GLY A C 1
ATOM 1430 O O . GLY A 1 180 ? -6.124 -5.386 12.885 1.00 86.00 180 GLY A O 1
ATOM 1431 N N . TYR A 1 181 ? -6.808 -6.725 11.221 1.00 90.19 181 TYR A N 1
ATOM 1432 C CA . TYR A 1 181 ? -5.865 -6.238 10.202 1.00 90.19 181 TYR A CA 1
ATOM 1433 C C . TYR A 1 181 ? -6.621 -5.485 9.104 1.00 90.19 181 TYR A C 1
ATOM 1435 O O . TYR A 1 181 ? -7.126 -6.133 8.175 1.00 90.19 181 TYR A O 1
ATOM 1443 N N . PRO A 1 182 ? -6.724 -4.148 9.196 1.00 91.94 182 PRO A N 1
ATOM 1444 C CA . PRO A 1 182 ? -7.567 -3.375 8.301 1.00 91.94 182 PRO A CA 1
ATOM 1445 C C . PRO A 1 182 ? -7.092 -3.490 6.854 1.00 91.94 182 PRO A C 1
ATOM 1447 O O . PRO A 1 182 ? -5.894 -3.448 6.573 1.00 91.94 182 PRO A O 1
ATOM 1450 N N . ARG A 1 183 ? -8.031 -3.655 5.923 1.00 94.31 183 ARG A N 1
ATOM 1451 C CA . ARG A 1 183 ? -7.752 -3.678 4.479 1.00 94.31 183 ARG A CA 1
ATOM 1452 C C . ARG A 1 183 ? -8.298 -2.430 3.833 1.00 94.31 183 ARG A C 1
ATOM 1454 O O . ARG A 1 183 ? -9.450 -2.084 4.068 1.00 94.31 183 ARG A O 1
ATOM 1461 N N . ILE A 1 184 ? -7.497 -1.786 2.997 1.00 94.25 184 ILE A N 1
ATOM 1462 C CA . ILE A 1 184 ? -7.820 -0.475 2.445 1.00 94.25 184 ILE A CA 1
ATOM 1463 C C . ILE A 1 184 ? -8.098 -0.544 0.952 1.00 94.25 184 ILE A C 1
ATOM 1465 O O . ILE A 1 184 ? -7.453 -1.265 0.187 1.00 94.25 184 ILE A O 1
ATOM 1469 N N . THR A 1 185 ? -9.065 0.259 0.531 1.00 90.56 185 THR A N 1
ATOM 1470 C CA . THR A 1 185 ? -9.361 0.488 -0.874 1.00 90.56 185 THR A CA 1
ATOM 1471 C C . THR A 1 185 ? -9.749 1.941 -1.088 1.00 90.56 185 THR A C 1
ATOM 1473 O O . THR A 1 185 ? -10.584 2.499 -0.378 1.00 90.56 185 THR A O 1
ATOM 1476 N N . SER A 1 186 ? -9.156 2.556 -2.103 1.00 85.88 186 SER A N 1
ATOM 1477 C CA . SER A 1 186 ? -9.544 3.884 -2.571 1.00 85.88 186 SER A CA 1
ATOM 1478 C C . SER A 1 186 ? -10.353 3.732 -3.853 1.00 85.88 186 SER A C 1
ATOM 1480 O O . SER A 1 186 ? -10.086 2.843 -4.661 1.00 85.88 186 SER A O 1
ATOM 1482 N N . THR A 1 187 ? -11.356 4.581 -4.039 1.00 79.62 187 THR A N 1
ATOM 1483 C CA . THR A 1 187 ? -12.187 4.599 -5.245 1.00 79.62 187 THR A CA 1
ATOM 1484 C C . THR A 1 187 ? -12.447 6.038 -5.655 1.00 79.62 187 THR A C 1
ATOM 1486 O O . THR A 1 187 ? -12.593 6.909 -4.802 1.00 79.62 187 THR A O 1
ATOM 1489 N N . GLU A 1 188 ? -12.529 6.283 -6.960 1.00 78.38 188 GLU A N 1
ATOM 1490 C CA . GLU A 1 188 ? -12.851 7.599 -7.525 1.00 78.38 188 GLU A CA 1
ATOM 1491 C C . GLU A 1 188 ? -14.248 8.085 -7.103 1.00 78.38 188 GLU A C 1
ATOM 1493 O O . GLU A 1 188 ? -14.513 9.282 -7.071 1.00 78.38 188 GLU A O 1
ATOM 1498 N N . HIS A 1 189 ? -15.145 7.164 -6.740 1.00 81.56 189 HIS A N 1
ATOM 1499 C CA . HIS A 1 189 ? -16.531 7.472 -6.381 1.00 81.56 189 HIS A CA 1
ATOM 1500 C C . HIS A 1 189 ? -16.732 7.847 -4.907 1.00 81.56 189 HIS A C 1
ATOM 1502 O O . HIS A 1 189 ? -17.862 8.095 -4.488 1.00 81.56 189 HIS A O 1
ATOM 1508 N N . PHE A 1 190 ? -15.667 7.871 -4.102 1.00 83.81 190 PHE A N 1
ATOM 1509 C CA . PHE A 1 190 ? -15.746 8.180 -2.679 1.00 83.81 190 PHE A CA 1
ATOM 1510 C C . PHE A 1 190 ? -14.690 9.229 -2.309 1.00 83.81 190 PHE A C 1
ATOM 1512 O O . PHE A 1 190 ? -13.506 8.993 -2.551 1.00 83.81 190 PHE A O 1
ATOM 1519 N N . PRO A 1 191 ? -15.067 10.366 -1.687 1.00 82.44 191 PRO A N 1
ATOM 1520 C CA . PRO A 1 191 ? -14.139 11.431 -1.296 1.00 82.44 191 PRO A CA 1
ATOM 1521 C C . PRO A 1 191 ? -13.337 11.036 -0.043 1.00 82.44 191 PRO A C 1
ATOM 1523 O O . PRO A 1 191 ? -13.348 11.692 0.996 1.00 82.44 191 PRO A O 1
ATOM 1526 N N . GLY A 1 192 ? -12.627 9.918 -0.119 1.00 87.31 192 GLY A N 1
ATOM 1527 C CA . GLY A 1 192 ? -12.140 9.194 1.045 1.00 87.31 192 GLY A CA 1
ATOM 1528 C C . GLY A 1 192 ? -11.344 7.954 0.666 1.00 87.31 192 GLY A C 1
ATOM 1529 O O . GLY A 1 192 ? -10.920 7.780 -0.477 1.00 87.31 192 GLY A O 1
ATOM 1530 N N . PHE A 1 193 ? -11.198 7.068 1.633 1.00 91.00 193 PHE A N 1
ATOM 1531 C CA . PHE A 1 193 ? -10.887 5.669 1.391 1.00 91.00 193 PHE A CA 1
ATOM 1532 C C . PHE A 1 193 ? -11.821 4.814 2.238 1.00 91.00 193 PHE A C 1
ATOM 1534 O O . PHE A 1 193 ? -12.363 5.260 3.247 1.00 91.00 193 PHE A O 1
ATOM 1541 N N . VAL A 1 194 ? -12.035 3.583 1.806 1.00 92.12 194 VAL A N 1
ATOM 1542 C CA . VAL A 1 194 ? -12.818 2.605 2.549 1.00 92.12 194 VAL A CA 1
ATOM 1543 C C . VAL A 1 194 ? -11.848 1.633 3.198 1.00 92.12 194 VAL A C 1
ATOM 1545 O O . VAL A 1 194 ? -10.887 1.190 2.567 1.00 92.12 194 VAL A O 1
ATOM 1548 N N . THR A 1 195 ? -12.101 1.308 4.458 1.00 93.06 195 THR A N 1
ATOM 1549 C CA . THR A 1 195 ? -11.368 0.291 5.201 1.00 93.06 195 THR A CA 1
ATOM 1550 C C . THR A 1 195 ? -12.311 -0.821 5.644 1.00 93.06 195 THR A C 1
ATOM 1552 O O . THR A 1 195 ? -13.466 -0.575 5.994 1.00 93.06 195 THR A O 1
ATOM 1555 N N . LEU A 1 196 ? -11.835 -2.058 5.572 1.00 93.81 196 LEU A N 1
ATOM 1556 C CA . LEU A 1 196 ? -12.527 -3.243 6.053 1.00 93.81 196 LEU A CA 1
ATOM 1557 C C . LEU A 1 196 ? -11.805 -3.740 7.299 1.00 93.81 196 LEU A C 1
ATOM 1559 O O . LEU A 1 196 ? -10.660 -4.184 7.208 1.00 93.81 196 LEU A O 1
ATOM 1563 N N . GLU A 1 197 ? -12.488 -3.702 8.433 1.00 92.62 197 GLU A N 1
ATOM 1564 C CA . GLU A 1 197 ? -12.009 -4.301 9.674 1.00 92.62 197 GLU A CA 1
ATOM 1565 C C . GLU A 1 197 ? -12.679 -5.656 9.927 1.00 92.62 197 GLU A C 1
ATOM 1567 O O . GLU A 1 197 ? -13.762 -5.950 9.406 1.00 92.62 197 GLU A O 1
ATOM 1572 N N . CYS A 1 198 ? -12.006 -6.507 10.702 1.00 88.88 198 CYS A N 1
ATOM 1573 C CA . CYS A 1 198 ? -12.468 -7.855 11.008 1.00 88.88 198 CYS A CA 1
ATOM 1574 C C . CYS A 1 198 ? -12.263 -8.134 12.490 1.00 88.88 198 CYS A C 1
ATOM 1576 O O . CYS A 1 198 ? -11.146 -8.398 12.935 1.00 88.88 198 CYS A O 1
ATOM 1578 N N . ASP A 1 199 ? -13.364 -8.156 13.225 1.00 88.62 199 ASP A N 1
ATOM 1579 C CA . ASP A 1 199 ? -13.385 -8.561 14.620 1.00 88.62 199 ASP A CA 1
ATOM 1580 C C . ASP A 1 199 ? -13.619 -10.077 14.717 1.00 88.62 199 ASP A C 1
ATOM 1582 O O . ASP A 1 199 ? -14.427 -10.640 13.971 1.00 88.62 199 ASP A O 1
ATOM 1586 N N . SER A 1 200 ? -12.863 -10.761 15.574 1.00 84.81 200 SER A N 1
ATOM 1587 C CA . SER A 1 200 ? -12.923 -12.219 15.739 1.00 84.81 200 SER A CA 1
ATOM 1588 C C . SER A 1 200 ? -13.343 -12.551 17.161 1.00 84.81 200 SER A C 1
ATOM 1590 O O . SER A 1 200 ? -12.541 -12.492 18.088 1.00 84.81 200 SER A O 1
ATOM 1592 N N . ILE A 1 201 ? -14.600 -12.949 17.317 1.00 85.75 201 ILE A N 1
ATOM 1593 C CA . ILE A 1 201 ? -15.199 -13.283 18.602 1.00 85.75 201 ILE A CA 1
ATOM 1594 C C . ILE A 1 201 ? -15.101 -14.798 18.780 1.00 85.75 201 ILE A C 1
ATOM 1596 O O . ILE A 1 201 ? -15.691 -15.571 18.018 1.00 85.75 201 ILE A O 1
ATOM 1600 N N . LEU A 1 202 ? -14.333 -15.236 19.778 1.00 84.19 202 LEU A N 1
ATOM 1601 C CA . LEU A 1 202 ? -14.315 -16.636 20.186 1.00 84.19 202 LEU A CA 1
ATOM 1602 C C . LEU A 1 202 ? -15.591 -16.919 20.980 1.00 84.19 202 LEU A C 1
ATOM 1604 O O . LEU A 1 202 ? -15.733 -16.475 22.117 1.00 84.19 202 LEU A O 1
ATOM 1608 N N . LEU A 1 203 ? -16.513 -17.669 20.384 1.00 81.31 203 LEU A N 1
ATOM 1609 C CA . LEU A 1 203 ? -17.684 -18.162 21.089 1.00 81.31 203 LEU A CA 1
ATOM 1610 C C . LEU A 1 203 ? -17.245 -19.388 21.885 1.00 81.31 203 LEU A C 1
ATOM 1612 O O . LEU A 1 203 ? -16.881 -20.423 21.316 1.00 81.31 203 LEU A O 1
ATOM 1616 N N . SER A 1 204 ? -17.231 -19.261 23.210 1.00 67.56 204 SER A N 1
ATOM 1617 C CA . SER A 1 204 ? -17.016 -20.414 24.072 1.00 67.56 204 SER A CA 1
ATOM 1618 C C . SER A 1 204 ? -18.186 -21.387 23.891 1.00 67.56 204 SER A C 1
ATOM 1620 O O . SER A 1 204 ? -19.344 -20.953 23.942 1.00 67.56 204 SER A O 1
ATOM 1622 N N . PRO A 1 205 ? -17.935 -22.697 23.727 1.00 62.66 205 PRO A N 1
ATOM 1623 C CA . PRO A 1 205 ? -18.972 -23.671 24.024 1.00 62.66 205 PRO A CA 1
ATOM 1624 C C . PRO A 1 205 ? -19.385 -23.524 25.500 1.00 62.66 205 PRO A C 1
ATOM 1626 O O . PRO A 1 205 ? -18.659 -22.910 26.280 1.00 62.66 205 PRO A O 1
ATOM 1629 N N . SER A 1 206 ? -20.585 -24.011 25.830 1.00 56.56 206 SER A N 1
ATOM 1630 C CA . SER A 1 206 ? -21.261 -23.976 27.143 1.00 56.56 206 SER A CA 1
ATOM 1631 C C . SER A 1 206 ? -20.341 -23.790 28.374 1.00 56.56 206 SER A C 1
ATOM 1633 O O . SER A 1 206 ? -19.279 -24.409 28.419 1.00 56.56 206 SER A O 1
ATOM 1635 N N . PRO A 1 207 ? -20.753 -23.034 29.418 1.00 55.59 207 PRO A N 1
ATOM 1636 C CA . PRO A 1 207 ? -19.946 -22.726 30.615 1.00 55.59 207 PRO A CA 1
ATOM 1637 C C . PRO A 1 207 ? -19.311 -23.921 31.358 1.00 55.59 207 PRO A C 1
ATOM 1639 O O . PRO A 1 207 ? -18.443 -23.719 32.203 1.00 55.59 207 PRO A O 1
ATOM 1642 N N . GLU A 1 208 ? -19.699 -25.156 31.047 1.00 53.88 208 GLU A N 1
ATOM 1643 C CA . GLU A 1 208 ? -19.073 -26.373 31.577 1.00 53.88 208 GLU A CA 1
ATOM 1644 C C . GLU A 1 208 ? -17.670 -26.649 30.986 1.00 53.88 208 GLU A C 1
ATOM 1646 O O . GLU A 1 208 ? -16.835 -27.251 31.659 1.00 53.88 208 GLU A O 1
ATOM 1651 N N . ASP A 1 209 ? -17.358 -26.154 29.781 1.00 51.56 209 ASP A N 1
ATOM 1652 C CA . ASP A 1 209 ? -16.095 -26.437 29.073 1.00 51.56 209 ASP A CA 1
ATOM 1653 C C . ASP A 1 209 ? -14.987 -25.389 29.316 1.00 51.56 209 ASP A C 1
ATOM 1655 O O . ASP A 1 209 ? -13.806 -25.655 29.074 1.00 51.56 209 ASP A O 1
ATOM 1659 N N . SER A 1 210 ? -15.329 -24.188 29.797 1.00 49.59 210 SER A N 1
ATOM 1660 C CA . SER A 1 210 ? -14.392 -23.056 29.919 1.00 49.59 210 SER A CA 1
ATOM 1661 C C . SER A 1 210 ? -13.459 -23.119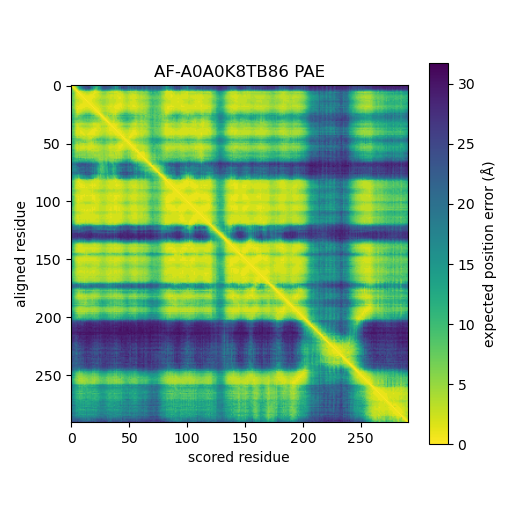 31.132 1.00 49.59 210 SER A C 1
ATOM 1663 O O . SER A 1 210 ? -12.476 -22.383 31.183 1.00 49.59 210 SER A O 1
ATOM 1665 N N . MET A 1 211 ? -13.729 -23.994 32.106 1.00 44.72 211 MET A N 1
ATOM 1666 C CA . MET A 1 211 ? -12.945 -24.078 33.346 1.00 44.72 211 MET A CA 1
ATOM 1667 C C . MET A 1 211 ? -11.646 -24.899 33.202 1.00 44.72 211 MET A C 1
ATOM 1669 O O . MET A 1 211 ? -10.818 -24.900 34.108 1.00 44.72 211 MET A O 1
ATOM 1673 N N . TYR A 1 212 ? -11.434 -25.569 32.062 1.00 49.09 212 TYR A N 1
ATOM 1674 C CA . TYR A 1 212 ? -10.323 -26.514 31.858 1.00 49.09 212 TYR A CA 1
ATOM 1675 C C . TYR A 1 212 ? -9.203 -26.023 30.927 1.00 49.09 212 TYR A C 1
ATOM 1677 O O . TYR A 1 212 ? -8.234 -26.748 30.707 1.00 49.09 212 TYR A O 1
ATOM 1685 N N . GLU A 1 213 ? -9.328 -24.831 30.340 1.00 50.44 213 GLU A N 1
ATOM 1686 C CA . GLU A 1 213 ? -8.424 -24.357 29.275 1.00 50.44 213 GLU A CA 1
ATOM 1687 C C . GLU A 1 213 ? -7.439 -23.264 29.726 1.00 50.44 213 GLU A C 1
ATOM 1689 O O . GLU A 1 213 ? -6.655 -22.793 28.908 1.00 50.44 213 GLU A O 1
ATOM 1694 N N . ALA A 1 214 ? -7.449 -22.856 31.001 1.00 43.31 214 ALA A N 1
ATOM 1695 C CA . ALA A 1 214 ? -6.666 -21.702 31.447 1.00 43.31 214 ALA A CA 1
ATOM 1696 C C . ALA A 1 214 ? -5.144 -21.941 31.496 1.00 43.31 214 ALA A C 1
ATOM 1698 O O . ALA A 1 214 ? -4.397 -20.985 31.325 1.00 43.31 214 ALA A O 1
ATOM 1699 N N . GLU A 1 215 ? -4.657 -23.176 31.651 1.00 44.81 215 GLU A N 1
ATOM 1700 C CA . GLU A 1 215 ? -3.213 -23.455 31.687 1.00 44.81 215 GLU A CA 1
ATOM 1701 C C . GLU A 1 215 ? -2.919 -24.864 31.150 1.00 44.81 215 GLU A C 1
ATOM 1703 O O . GLU A 1 215 ? -2.865 -25.822 31.912 1.00 44.81 215 GLU A O 1
ATOM 1708 N N . LYS A 1 216 ? -2.747 -25.015 29.829 1.00 45.72 216 LYS A N 1
ATOM 1709 C CA . LYS A 1 216 ? -2.202 -26.255 29.247 1.00 45.72 216 LYS A CA 1
ATOM 1710 C C . LYS A 1 216 ? -0.719 -26.083 28.949 1.00 45.72 216 LYS A C 1
ATOM 1712 O O . LYS A 1 216 ? -0.326 -25.379 28.020 1.00 45.72 216 LYS A O 1
ATOM 1717 N N . SER A 1 217 ? 0.095 -26.729 29.769 1.00 50.19 217 SER A N 1
ATOM 1718 C CA . SER A 1 217 ? 1.551 -26.778 29.685 1.00 50.19 217 SER A CA 1
ATOM 1719 C C . SER A 1 217 ? 2.014 -27.825 28.661 1.00 50.19 217 SER A C 1
ATOM 1721 O O . SER A 1 217 ? 1.286 -28.750 28.298 1.00 50.19 217 SER A O 1
ATOM 1723 N N . ILE A 1 218 ? 3.278 -27.744 28.227 1.00 54.78 218 ILE A N 1
ATOM 1724 C CA . ILE A 1 218 ? 3.951 -28.776 27.410 1.00 54.78 218 ILE A CA 1
ATOM 1725 C C . ILE A 1 218 ? 3.854 -30.166 28.082 1.00 54.78 218 ILE A C 1
ATOM 1727 O O . ILE A 1 218 ? 3.807 -31.187 27.395 1.00 54.78 218 ILE A O 1
ATOM 1731 N N . PHE A 1 219 ? 3.758 -30.204 29.416 1.00 55.69 219 PHE A N 1
ATOM 1732 C CA . PHE A 1 219 ? 3.562 -31.424 30.205 1.00 55.69 219 PHE A CA 1
ATOM 1733 C C . PHE A 1 219 ? 2.171 -32.065 30.019 1.00 55.69 219 PHE A C 1
ATOM 1735 O O . PHE A 1 219 ? 2.047 -33.288 30.053 1.00 55.69 219 PHE A O 1
ATOM 1742 N N . ASP A 1 220 ? 1.133 -31.274 29.738 1.00 59.31 220 ASP A N 1
ATOM 1743 C CA . ASP A 1 220 ? -0.224 -31.795 29.515 1.00 59.31 220 ASP A CA 1
ATOM 1744 C C . ASP A 1 220 ? -0.348 -32.465 28.143 1.00 59.31 220 ASP A C 1
ATOM 1746 O O . ASP A 1 220 ? -1.045 -33.466 27.988 1.00 59.31 220 ASP A O 1
ATOM 1750 N N . THR A 1 221 ? 0.419 -31.984 27.160 1.00 61.22 221 THR A N 1
ATOM 1751 C CA . THR A 1 221 ? 0.441 -32.551 25.801 1.00 61.22 221 THR A CA 1
ATOM 1752 C C . THR A 1 221 ? 1.000 -33.981 25.779 1.00 61.22 221 THR A C 1
ATOM 1754 O O . THR A 1 221 ? 0.498 -34.831 25.043 1.00 61.22 221 THR A O 1
ATOM 1757 N N . SER A 1 222 ? 2.027 -34.280 26.585 1.00 66.56 222 SER A N 1
ATOM 1758 C CA . SER A 1 222 ? 2.600 -35.633 26.668 1.00 66.56 222 SER A CA 1
ATOM 1759 C C . SER A 1 222 ? 1.712 -36.591 27.470 1.00 66.56 222 SER A C 1
ATOM 1761 O O . SER A 1 222 ? 1.594 -37.761 27.105 1.00 66.56 222 SER A O 1
ATOM 1763 N N . SER A 1 223 ? 1.028 -36.088 28.503 1.00 70.50 223 SER A N 1
ATOM 1764 C CA . SER A 1 223 ? 0.027 -36.836 29.272 1.00 70.50 223 SER A CA 1
ATOM 1765 C C . SER A 1 223 ? -1.168 -37.256 28.404 1.00 70.50 223 SER A C 1
ATOM 1767 O O . SER A 1 223 ? -1.554 -38.426 28.414 1.00 70.50 223 SER A O 1
ATOM 1769 N N . GLU A 1 224 ? -1.688 -36.351 27.563 1.00 73.69 224 GLU A N 1
ATOM 1770 C CA . GLU A 1 224 ? -2.775 -36.656 26.619 1.00 73.69 224 GLU A CA 1
ATOM 1771 C C . GLU A 1 224 ? -2.378 -37.758 25.614 1.00 73.69 224 GLU A C 1
ATOM 1773 O O . GLU A 1 224 ? -3.175 -38.647 25.313 1.00 73.69 224 GLU A O 1
ATOM 1778 N N . MET A 1 225 ? -1.131 -37.766 25.124 1.00 75.00 225 MET A N 1
ATOM 1779 C CA . MET A 1 225 ? -0.643 -38.825 24.226 1.00 75.00 225 MET A CA 1
ATOM 1780 C C . MET A 1 225 ? -0.558 -40.195 24.916 1.00 75.00 225 MET A C 1
ATOM 1782 O O . MET A 1 225 ? -0.910 -41.215 24.314 1.00 75.00 225 MET A O 1
ATOM 1786 N N . ILE A 1 226 ? -0.116 -40.228 26.178 1.00 80.00 226 ILE A N 1
ATOM 1787 C CA . ILE A 1 226 ? -0.021 -41.464 26.967 1.00 80.00 226 ILE A CA 1
ATOM 1788 C C . ILE A 1 226 ? -1.421 -42.008 27.269 1.00 80.00 226 ILE A C 1
ATOM 1790 O O . ILE A 1 226 ? -1.661 -43.197 27.065 1.00 80.00 226 ILE A O 1
ATOM 1794 N N . GLN A 1 227 ? -2.361 -41.152 27.678 1.00 79.31 227 GLN A N 1
ATOM 1795 C CA . GLN A 1 227 ? -3.748 -41.552 27.935 1.00 79.31 227 GLN A CA 1
ATOM 1796 C C . GLN A 1 227 ? -4.416 -42.127 26.683 1.00 79.31 227 GLN A C 1
ATOM 1798 O O . GLN A 1 227 ? -4.987 -43.215 26.746 1.00 79.31 227 GLN A O 1
ATOM 1803 N N . ASN A 1 228 ? -4.245 -41.473 25.530 1.00 77.25 228 ASN A N 1
ATOM 1804 C CA . ASN A 1 228 ? -4.758 -41.979 24.256 1.00 77.25 228 ASN A CA 1
ATOM 1805 C C . ASN A 1 228 ? -4.192 -43.367 23.928 1.00 77.25 228 ASN A C 1
ATOM 1807 O O . ASN A 1 228 ? -4.930 -44.250 23.500 1.00 77.25 228 ASN A O 1
ATOM 1811 N N . THR A 1 229 ? -2.892 -43.575 24.157 1.00 82.44 229 THR A N 1
ATOM 1812 C CA . THR A 1 229 ? -2.233 -44.867 23.911 1.00 82.44 229 THR A CA 1
ATOM 1813 C C . THR A 1 229 ? -2.768 -45.959 24.842 1.00 82.44 229 THR A C 1
ATOM 1815 O O . THR A 1 229 ? -3.054 -47.062 24.383 1.00 82.44 229 THR A O 1
ATOM 1818 N N . ILE A 1 230 ? -2.954 -45.658 26.133 1.00 81.81 230 ILE A N 1
ATOM 1819 C CA . ILE A 1 230 ? -3.517 -46.605 27.107 1.00 81.81 230 ILE A CA 1
ATOM 1820 C C . ILE A 1 230 ? -4.957 -46.971 26.734 1.00 81.81 230 ILE A C 1
ATOM 1822 O O . ILE A 1 230 ? -5.296 -48.153 26.765 1.00 81.81 230 ILE A O 1
ATOM 1826 N N . TYR A 1 231 ? -5.785 -46.004 26.327 1.00 83.12 231 TYR A N 1
ATOM 1827 C CA . TYR A 1 231 ? -7.153 -46.264 25.874 1.00 83.12 231 TYR A CA 1
ATOM 1828 C C . TYR A 1 231 ? -7.194 -47.217 24.676 1.00 83.12 231 TYR A C 1
ATOM 1830 O O . TYR A 1 231 ? -7.887 -48.223 24.737 1.00 83.12 231 TYR A O 1
ATOM 1838 N N . TYR A 1 232 ? -6.383 -46.987 23.637 1.00 81.12 232 TYR A N 1
ATOM 1839 C CA . TYR A 1 232 ? -6.355 -47.878 22.467 1.00 81.12 232 TYR A CA 1
ATOM 1840 C C . TYR A 1 232 ? -5.902 -49.310 22.779 1.00 81.12 232 TYR A C 1
ATOM 1842 O O . TYR A 1 232 ? -6.285 -50.238 22.072 1.00 81.12 232 TYR A O 1
ATOM 1850 N N . ILE A 1 233 ? -5.067 -49.498 23.804 1.00 88.06 233 ILE A N 1
ATOM 1851 C CA . ILE A 1 233 ? -4.563 -50.823 24.189 1.00 88.06 233 ILE A CA 1
ATOM 1852 C C . ILE A 1 233 ? -5.544 -51.549 25.111 1.00 88.06 233 ILE A C 1
ATOM 1854 O O . ILE A 1 233 ? -5.674 -52.768 25.036 1.00 88.06 233 ILE A O 1
ATOM 1858 N N . THR A 1 234 ? -6.183 -50.815 26.021 1.00 85.19 234 THR A N 1
ATOM 1859 C CA . THR A 1 234 ? -6.918 -51.403 27.150 1.00 85.19 234 THR A CA 1
ATOM 1860 C C . THR A 1 234 ? -8.433 -51.283 27.032 1.00 85.19 234 THR A C 1
ATOM 1862 O O . THR A 1 234 ? -9.134 -51.976 27.763 1.00 85.19 234 THR A O 1
ATOM 1865 N N . ASP A 1 235 ? -8.927 -50.412 26.148 1.00 79.38 235 ASP A N 1
ATOM 1866 C CA . ASP A 1 235 ? -10.343 -50.053 25.975 1.00 79.38 235 ASP A CA 1
ATOM 1867 C C . ASP A 1 235 ? -11.036 -49.642 27.295 1.00 79.38 235 ASP A C 1
ATOM 1869 O O . ASP A 1 235 ? -12.248 -49.752 27.471 1.00 79.38 235 ASP A O 1
ATOM 1873 N N . LEU A 1 236 ? -10.245 -49.167 28.268 1.00 82.62 236 LEU A N 1
ATOM 1874 C CA . LEU A 1 236 ? -10.719 -48.722 29.575 1.00 82.62 236 LEU A CA 1
ATOM 1875 C C . LEU A 1 236 ? -11.286 -47.301 29.477 1.00 82.62 236 LEU A C 1
ATOM 1877 O O . LEU A 1 236 ? -10.547 -46.352 29.209 1.00 82.62 236 LEU A O 1
ATOM 1881 N N . GLU A 1 237 ? -12.573 -47.135 29.791 1.00 76.88 237 GLU A N 1
ATOM 1882 C CA . GLU A 1 237 ? -13.288 -45.846 29.740 1.00 76.88 237 GLU A CA 1
ATOM 1883 C C . GLU A 1 237 ? -12.615 -44.733 30.565 1.00 76.88 237 GLU A C 1
ATOM 1885 O O . GLU A 1 237 ? -12.672 -43.562 30.195 1.00 76.88 237 GLU A O 1
ATOM 1890 N N . THR A 1 238 ? -11.886 -45.086 31.631 1.00 78.19 238 THR A N 1
ATOM 1891 C CA . THR A 1 238 ? -11.117 -44.145 32.466 1.00 78.19 238 THR A CA 1
ATOM 1892 C C . THR A 1 238 ? -10.050 -43.366 31.686 1.00 78.19 238 THR A C 1
ATOM 1894 O O . THR A 1 238 ? -9.685 -42.264 32.089 1.00 78.19 238 THR A O 1
ATOM 1897 N N . PHE A 1 239 ? -9.542 -43.922 30.581 1.00 76.94 239 PHE A N 1
ATOM 1898 C CA . PHE A 1 239 ? -8.507 -43.300 29.747 1.00 76.94 239 PHE A CA 1
ATOM 1899 C C . PHE A 1 239 ? -9.057 -42.722 28.441 1.00 76.94 239 PHE A C 1
ATOM 1901 O O . PHE A 1 239 ? -8.276 -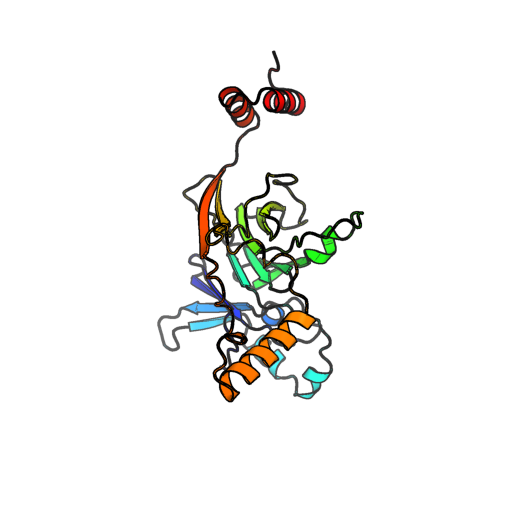42.278 27.599 1.00 76.94 239 PHE A O 1
ATOM 1908 N N . GLN A 1 240 ? -10.380 -42.717 28.257 1.00 77.19 240 GLN A N 1
ATOM 1909 C CA . GLN A 1 240 ? -10.988 -42.207 27.037 1.00 77.19 240 GLN A CA 1
ATOM 1910 C C . GLN A 1 240 ? -10.589 -40.733 26.813 1.00 77.19 240 GLN A C 1
ATOM 1912 O O . GLN A 1 240 ? -10.784 -39.905 27.711 1.00 77.19 240 GLN A O 1
ATOM 1917 N N . PRO A 1 241 ? -10.047 -40.375 25.630 1.00 71.38 241 PRO A N 1
ATOM 1918 C CA . PRO A 1 241 ? -9.659 -39.004 25.335 1.00 71.38 241 PRO A CA 1
ATOM 1919 C C . PRO A 1 241 ? -10.834 -38.052 25.548 1.00 71.38 241 PRO A C 1
ATOM 1921 O O . PRO A 1 241 ? -11.919 -38.257 24.990 1.00 71.38 241 PRO A O 1
ATOM 1924 N N . LYS A 1 242 ? -10.613 -36.965 26.293 1.00 68.25 242 LYS A N 1
ATOM 1925 C CA . LYS A 1 242 ? -11.607 -35.891 26.382 1.00 68.25 242 LYS A CA 1
ATOM 1926 C C . LYS A 1 242 ? -11.858 -35.337 24.979 1.00 68.25 242 LYS A C 1
ATOM 1928 O O . LYS A 1 242 ? -10.919 -35.031 24.241 1.00 68.25 242 LYS A O 1
ATOM 1933 N N . LYS A 1 243 ? -13.132 -35.212 24.595 1.00 65.69 243 LYS A N 1
ATOM 1934 C CA . LYS A 1 243 ? -13.503 -34.621 23.304 1.00 65.69 243 LYS A CA 1
ATOM 1935 C C . LYS A 1 243 ? -12.944 -33.201 23.247 1.00 65.69 243 LYS A C 1
ATOM 1937 O O . LYS A 1 243 ? -13.194 -32.407 24.149 1.00 65.69 243 LYS A O 1
ATOM 1942 N N . LYS A 1 244 ? -12.185 -32.882 22.195 1.00 63.34 244 LYS A N 1
ATOM 1943 C CA . LYS A 1 244 ? -11.742 -31.504 21.952 1.00 63.34 244 LYS A CA 1
ATOM 1944 C C . LYS A 1 244 ? -12.987 -30.629 21.827 1.00 63.34 244 LYS A C 1
ATOM 1946 O O . LYS A 1 244 ? -13.842 -30.918 20.988 1.00 63.34 244 LYS A O 1
ATOM 1951 N N . SER A 1 245 ? -13.094 -29.600 22.664 1.00 64.38 245 SER A N 1
ATOM 1952 C CA . SER A 1 245 ? -14.205 -28.658 22.583 1.00 64.38 245 SER A CA 1
ATOM 1953 C C . SER A 1 245 ? -14.157 -27.960 21.222 1.00 64.38 245 SER A C 1
ATOM 1955 O O . SER A 1 245 ? -13.101 -27.527 20.745 1.00 64.38 245 SER A O 1
ATOM 1957 N N . VAL A 1 246 ? -15.297 -27.926 20.533 1.00 70.44 246 VAL A N 1
ATOM 1958 C CA . VAL A 1 246 ? -15.396 -27.254 19.237 1.00 70.44 246 VAL A CA 1
ATOM 1959 C C . VAL A 1 246 ? -15.360 -25.756 19.508 1.00 70.44 246 VAL A C 1
ATOM 1961 O O . VAL A 1 246 ? -16.327 -25.181 20.001 1.00 70.44 246 VAL A O 1
ATOM 1964 N N . LYS A 1 247 ? -14.227 -25.120 19.206 1.00 77.25 247 LYS A N 1
ATOM 1965 C CA . LYS A 1 247 ? -14.087 -23.664 19.269 1.00 77.25 247 LYS A CA 1
ATOM 1966 C C . LYS A 1 247 ? -14.782 -23.063 18.048 1.00 77.25 247 LYS A C 1
ATOM 1968 O O . LYS A 1 247 ? -14.328 -23.258 16.921 1.00 77.25 247 LYS A O 1
ATOM 1973 N N . VAL A 1 248 ? -15.886 -22.353 18.267 1.00 82.69 248 VAL A N 1
ATOM 1974 C CA . VAL A 1 248 ? -16.581 -21.616 17.206 1.00 82.69 248 VAL A CA 1
ATOM 1975 C C . VAL A 1 248 ? -16.038 -20.191 17.193 1.00 82.69 248 VAL A C 1
ATOM 1977 O O . VAL A 1 248 ? -16.129 -19.474 18.183 1.00 82.69 248 VAL A O 1
ATOM 1980 N N . ILE A 1 249 ? -15.448 -19.778 16.072 1.00 86.00 249 ILE A N 1
ATOM 1981 C CA . ILE A 1 249 ? -14.974 -18.404 15.879 1.00 86.00 249 ILE A CA 1
ATOM 1982 C C . ILE A 1 249 ? -15.977 -17.695 14.979 1.00 86.00 249 ILE A C 1
ATOM 1984 O O . ILE A 1 249 ? -16.145 -18.070 13.817 1.00 86.00 249 ILE A O 1
ATOM 1988 N N . GLN A 1 250 ? -16.621 -16.661 15.506 1.00 88.25 250 GLN A N 1
ATOM 1989 C CA . GLN A 1 250 ? -17.444 -15.760 14.715 1.00 88.25 250 GLN A CA 1
ATOM 1990 C C . GLN A 1 250 ? -16.581 -14.597 14.224 1.00 88.25 250 GLN A C 1
ATOM 1992 O O . GLN A 1 250 ? -15.886 -13.959 15.009 1.00 88.25 250 GLN A O 1
ATOM 1997 N N . LYS A 1 251 ? -16.632 -14.310 12.920 1.00 90.31 251 LYS A N 1
ATOM 1998 C CA . LYS A 1 251 ? -15.971 -13.142 12.328 1.00 90.31 251 LYS A CA 1
ATOM 1999 C C . LYS A 1 251 ? -17.005 -12.098 11.948 1.00 90.31 251 LYS A C 1
ATOM 2001 O O . LYS A 1 251 ? -17.939 -12.404 11.207 1.00 90.31 251 LYS A O 1
ATOM 2006 N N . VAL A 1 252 ? -16.826 -10.881 12.442 1.00 91.25 252 VAL A N 1
ATOM 2007 C CA . VAL A 1 252 ? -17.671 -9.730 12.127 1.00 91.25 252 VAL A CA 1
ATOM 2008 C C . VAL A 1 252 ? -16.862 -8.774 11.265 1.00 91.25 252 VAL A C 1
ATOM 2010 O O . VAL A 1 252 ? -15.834 -8.254 11.691 1.00 91.25 252 VAL A O 1
ATOM 2013 N N . TYR A 1 253 ? -17.332 -8.554 10.042 1.00 92.06 253 TYR A N 1
ATOM 2014 C CA . TYR A 1 253 ? -16.703 -7.649 9.087 1.00 92.06 253 TYR A CA 1
ATOM 2015 C C . TYR A 1 253 ? -17.447 -6.320 9.084 1.00 92.06 253 TYR A C 1
ATOM 2017 O O . TYR A 1 253 ? -18.666 -6.304 8.896 1.00 92.06 253 TYR A O 1
ATOM 2025 N N . ARG A 1 254 ? -16.727 -5.211 9.267 1.00 93.00 254 ARG A N 1
ATOM 2026 C CA . ARG A 1 254 ? -17.303 -3.861 9.211 1.00 93.00 254 ARG A CA 1
ATOM 2027 C C . ARG A 1 254 ? -16.575 -3.039 8.160 1.00 93.00 254 ARG A C 1
ATOM 2029 O O . ARG A 1 254 ? -15.349 -3.031 8.089 1.00 93.00 254 ARG A O 1
ATOM 2036 N N . MET A 1 255 ? -17.358 -2.390 7.307 1.00 92.56 255 MET A N 1
ATOM 2037 C CA . MET A 1 255 ? -16.856 -1.500 6.270 1.00 92.56 255 MET A CA 1
ATOM 2038 C C . MET A 1 255 ? -16.994 -0.065 6.761 1.00 92.56 255 MET A C 1
ATOM 2040 O O . MET A 1 255 ? -18.100 0.381 7.059 1.00 92.56 255 MET A O 1
ATOM 2044 N N . ILE A 1 256 ? -15.878 0.650 6.833 1.00 91.19 256 ILE A N 1
ATOM 2045 C CA . ILE A 1 256 ? -15.811 2.015 7.346 1.00 91.19 256 ILE A CA 1
ATOM 2046 C C . ILE A 1 256 ? -15.331 2.923 6.218 1.00 91.19 256 ILE A C 1
ATOM 2048 O O . ILE A 1 256 ? -14.291 2.687 5.604 1.00 91.19 256 ILE A O 1
ATOM 2052 N N . GLY A 1 257 ? -16.103 3.965 5.922 1.00 90.12 257 GLY A N 1
ATOM 2053 C CA . GLY A 1 257 ? -15.718 4.992 4.962 1.00 90.12 257 GLY A CA 1
ATOM 2054 C C . GLY A 1 257 ? -15.032 6.156 5.666 1.00 90.12 257 GLY A C 1
ATOM 2055 O O . GLY A 1 257 ? -15.699 6.930 6.346 1.00 90.12 257 GLY A O 1
ATOM 2056 N N . VAL A 1 258 ? -13.727 6.319 5.463 1.00 87.12 258 VAL A N 1
ATOM 2057 C CA . VAL A 1 258 ? -12.955 7.442 6.006 1.00 87.12 258 VAL A CA 1
ATOM 2058 C C . VAL A 1 258 ? -12.969 8.586 5.000 1.00 87.12 258 VAL A C 1
ATOM 2060 O O . VAL A 1 258 ? -12.388 8.482 3.918 1.00 87.12 258 VAL A O 1
ATOM 2063 N N . LYS A 1 259 ? -13.650 9.680 5.344 1.00 85.12 259 LYS A N 1
ATOM 2064 C CA . LYS A 1 259 ? -13.732 10.896 4.525 1.00 85.12 259 LYS A CA 1
ATOM 2065 C C . LYS A 1 259 ? -12.798 11.965 5.074 1.00 85.12 259 LYS A C 1
ATOM 2067 O O . LYS A 1 259 ? -12.561 12.025 6.274 1.00 85.12 259 LYS A O 1
ATOM 2072 N N . SER A 1 260 ? -12.296 12.819 4.188 1.00 76.12 260 SER A N 1
ATOM 2073 C CA . SER A 1 260 ? -11.709 14.084 4.635 1.00 76.12 260 SER A CA 1
ATOM 2074 C C . SER A 1 260 ? -12.839 15.024 5.031 1.00 76.12 260 SER A C 1
ATOM 2076 O O . SER A 1 260 ? -13.817 15.130 4.295 1.00 76.12 260 SER A O 1
ATOM 2078 N N . THR A 1 261 ? -12.688 15.679 6.172 1.00 80.31 261 THR A N 1
ATOM 2079 C CA . THR A 1 261 ? -13.608 16.695 6.689 1.00 80.31 261 THR A CA 1
ATOM 2080 C C . THR A 1 261 ? -12.808 17.948 7.004 1.00 80.31 261 THR A C 1
ATOM 2082 O O . THR A 1 261 ? -11.635 17.839 7.376 1.00 80.31 261 THR A O 1
ATOM 2085 N N . THR A 1 262 ? -13.413 19.124 6.863 1.00 84.38 262 THR A N 1
ATOM 2086 C CA . THR A 1 262 ? -12.790 20.351 7.380 1.00 84.38 262 THR A CA 1
ATOM 2087 C C . THR A 1 262 ? -12.929 20.418 8.908 1.00 84.38 262 THR A C 1
ATOM 2089 O O . THR A 1 262 ? -13.785 19.721 9.470 1.00 84.38 262 THR A O 1
ATOM 2092 N N . PRO A 1 263 ? -12.101 21.215 9.608 1.00 84.31 263 PRO A N 1
ATOM 2093 C CA . PRO A 1 263 ? -12.260 21.426 11.046 1.00 84.31 263 PRO A CA 1
ATOM 2094 C C . PRO A 1 263 ? -13.663 21.921 11.420 1.00 84.31 263 PRO A C 1
ATOM 2096 O O . PRO A 1 263 ? -14.229 21.448 12.399 1.00 84.31 263 PRO A O 1
ATOM 2099 N N . GLU A 1 264 ? -14.269 22.788 10.603 1.00 87.12 264 GLU A N 1
ATOM 2100 C CA . GLU A 1 264 ? -15.626 23.308 10.808 1.00 87.12 264 GLU A CA 1
ATOM 2101 C C . GLU A 1 264 ? -16.680 22.203 10.689 1.00 87.12 264 GLU A C 1
ATOM 2103 O O . GLU A 1 264 ? -17.556 22.078 11.539 1.00 87.12 264 GLU A O 1
ATOM 2108 N N . GLU A 1 265 ? -16.599 21.375 9.645 1.00 88.31 265 GLU A N 1
ATOM 2109 C CA . GLU A 1 265 ? -17.514 20.243 9.465 1.00 88.31 265 GLU A CA 1
ATOM 2110 C C . GLU A 1 265 ? -17.389 19.236 10.613 1.00 88.31 265 GLU A C 1
ATOM 2112 O O . GLU A 1 265 ? -18.393 18.706 11.093 1.00 88.31 265 GLU A O 1
ATOM 2117 N N . LEU A 1 266 ? -16.157 18.968 11.065 1.00 86.19 266 LEU A N 1
ATOM 2118 C CA . LEU A 1 266 ? -15.901 18.068 12.186 1.00 86.19 266 LEU A CA 1
ATOM 2119 C C . LEU A 1 266 ? -16.425 18.647 13.505 1.00 86.19 266 LEU A C 1
ATOM 2121 O O . LEU A 1 266 ? -16.995 17.896 14.296 1.00 86.19 266 LEU A O 1
ATOM 2125 N N . PHE A 1 267 ? -16.268 19.955 13.715 1.00 89.00 267 PHE A N 1
ATOM 2126 C CA . PHE A 1 267 ? -16.800 20.684 14.863 1.00 89.00 267 PHE A CA 1
ATOM 2127 C C . PHE A 1 267 ? -18.325 20.556 14.947 1.00 89.00 267 PHE A C 1
ATOM 2129 O O . PHE A 1 267 ? -18.839 20.059 15.949 1.00 89.00 267 PHE A O 1
ATOM 2136 N N . TRP A 1 268 ? -19.045 20.891 13.869 1.00 90.06 268 TRP A N 1
ATOM 2137 C CA . TRP A 1 268 ? -20.506 20.758 13.825 1.00 90.06 268 TRP A CA 1
ATOM 2138 C C . TRP A 1 268 ? -20.959 19.312 14.032 1.00 90.06 268 TRP A C 1
ATOM 2140 O O . TRP A 1 268 ? -21.871 19.056 14.809 1.00 90.06 268 TRP A O 1
ATOM 2150 N N . ARG A 1 269 ? -20.265 18.343 13.424 1.00 88.00 269 ARG A N 1
ATOM 2151 C CA . ARG A 1 269 ? -20.577 16.920 13.609 1.00 88.00 269 ARG A CA 1
ATOM 2152 C C . ARG A 1 269 ? -20.393 16.455 15.056 1.00 88.00 269 ARG A C 1
ATOM 2154 O O . ARG A 1 269 ? -21.164 15.616 15.517 1.00 88.00 269 ARG A O 1
ATOM 2161 N N . LYS A 1 270 ? -19.366 16.949 15.756 1.00 89.50 270 LYS A N 1
A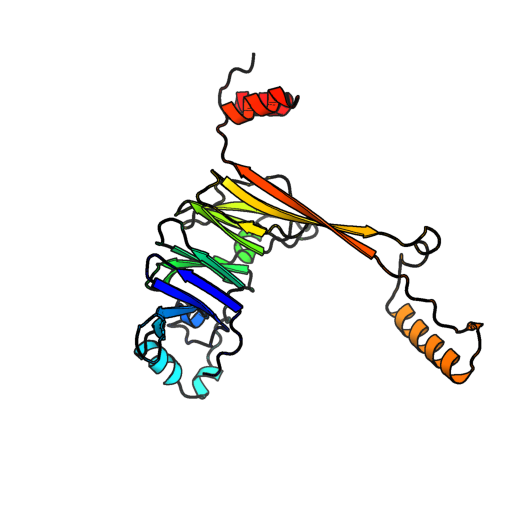TOM 2162 C CA . LYS A 1 270 ? -19.147 16.645 17.178 1.00 89.50 270 LYS A CA 1
ATOM 2163 C C . LYS A 1 270 ? -20.228 17.264 18.058 1.00 89.50 270 LYS A C 1
ATOM 2165 O O . LYS A 1 270 ? -20.706 16.574 18.953 1.00 89.50 270 LYS A O 1
ATOM 2170 N N . LEU A 1 271 ? -20.656 18.496 17.770 1.00 90.44 271 LEU A N 1
ATOM 2171 C CA . LEU A 1 271 ? -21.804 19.112 18.445 1.00 90.44 271 LEU A CA 1
ATOM 2172 C C . LEU A 1 271 ? -23.085 18.290 18.242 1.00 90.44 271 LEU A C 1
ATOM 2174 O O . LEU A 1 271 ? -23.756 17.971 19.217 1.00 90.44 271 LEU A O 1
ATOM 2178 N N . ASP A 1 272 ? -23.369 17.863 17.008 1.00 93.50 272 ASP A N 1
ATOM 2179 C CA . ASP A 1 272 ? -24.530 17.017 16.686 1.00 93.50 272 ASP A CA 1
ATOM 2180 C C . ASP A 1 272 ? -24.480 15.627 17.353 1.00 93.50 272 ASP A C 1
ATOM 2182 O O . ASP A 1 272 ? -25.509 14.966 17.487 1.00 93.50 272 ASP A O 1
ATOM 2186 N N . SER A 1 273 ? -23.286 15.164 17.742 1.00 91.50 273 SER A N 1
ATOM 2187 C CA . SER A 1 273 ? -23.051 13.857 18.379 1.00 91.50 273 SER A CA 1
ATOM 2188 C C . SER A 1 273 ? -22.895 13.952 19.905 1.00 91.50 273 SER A C 1
ATOM 2190 O O . SER A 1 273 ? -22.462 12.982 20.523 1.00 91.50 273 SER A O 1
ATOM 2192 N N . ASP A 1 274 ? -23.202 15.107 20.508 1.00 92.94 274 ASP A N 1
ATOM 2193 C CA . ASP A 1 274 ? -23.036 15.398 21.941 1.00 92.94 274 ASP A CA 1
ATOM 2194 C C . ASP A 1 274 ? -21.581 15.289 22.469 1.00 92.94 274 ASP A C 1
ATOM 2196 O O . ASP A 1 274 ? -21.335 15.183 23.673 1.00 92.94 274 ASP A O 1
ATOM 2200 N N . GLU A 1 275 ? -20.578 15.368 21.589 1.00 90.38 275 GLU A N 1
ATOM 2201 C CA . GLU A 1 275 ? -19.148 15.338 21.938 1.00 90.38 275 GLU A CA 1
ATOM 2202 C C . GLU A 1 275 ? -18.592 16.749 22.216 1.00 90.38 275 GLU A C 1
ATOM 2204 O O . GLU A 1 275 ? -17.632 17.205 21.584 1.00 90.38 275 GLU A O 1
ATOM 2209 N N . TYR A 1 276 ? -19.184 17.458 23.179 1.00 90.00 276 TYR A N 1
ATOM 2210 C CA . TYR A 1 276 ? -18.887 18.874 23.446 1.00 90.00 276 TYR A CA 1
ATOM 2211 C C . TYR A 1 276 ? -17.421 19.153 23.803 1.00 90.00 276 TYR A C 1
ATOM 2213 O O . TYR A 1 276 ? -16.862 20.153 23.360 1.00 90.00 276 TYR A O 1
ATOM 2221 N N . THR A 1 277 ? -16.766 18.264 24.557 1.00 89.06 277 THR A N 1
ATOM 2222 C CA . THR A 1 277 ? -15.353 18.435 24.938 1.00 89.06 277 THR A CA 1
ATOM 2223 C C . THR A 1 277 ? -14.439 18.441 23.715 1.00 89.06 277 THR A C 1
ATOM 2225 O O . THR A 1 277 ? -13.616 19.337 23.568 1.00 89.06 277 THR A O 1
ATOM 2228 N N . GLY A 1 278 ? -14.636 17.497 22.791 1.00 85.50 278 GLY A N 1
ATOM 2229 C CA . GLY A 1 278 ? -13.843 17.446 21.563 1.00 85.50 278 GLY A CA 1
ATOM 2230 C C . GLY A 1 278 ? -14.194 18.565 20.578 1.00 85.50 278 GLY A C 1
ATOM 2231 O O . GLY A 1 278 ? -13.355 18.943 19.767 1.00 85.50 278 GLY A O 1
ATOM 2232 N N . ALA A 1 279 ? -15.423 19.090 20.619 1.00 88.12 279 ALA A N 1
ATOM 2233 C CA . ALA A 1 279 ? -15.790 20.272 19.842 1.00 88.12 279 ALA A CA 1
ATOM 2234 C C . ALA A 1 279 ? -15.068 21.523 20.369 1.00 88.12 279 ALA A C 1
ATOM 2236 O O . ALA A 1 279 ? -14.538 22.294 19.575 1.00 88.12 279 ALA A O 1
ATOM 2237 N N . LEU A 1 280 ? -14.980 21.690 21.692 1.00 89.19 280 LEU A N 1
ATOM 2238 C CA . LEU A 1 280 ? -14.258 22.803 22.311 1.00 89.19 280 LEU A CA 1
ATOM 2239 C C . LEU A 1 280 ? -12.759 22.765 21.984 1.00 89.19 280 LEU A C 1
ATOM 2241 O O . LEU A 1 280 ? -12.212 23.776 21.558 1.00 89.19 280 LEU A O 1
ATOM 2245 N N . GLU A 1 281 ? -12.122 21.595 22.096 1.00 88.94 281 GLU A N 1
ATOM 2246 C CA . GLU A 1 281 ? -10.709 21.410 21.726 1.00 88.94 281 GLU A CA 1
ATOM 2247 C C . GLU A 1 281 ? -10.446 21.809 20.264 1.00 88.94 281 GLU A C 1
ATOM 2249 O O . GLU A 1 281 ? -9.497 22.537 19.979 1.00 88.94 281 GLU A O 1
ATOM 2254 N N . LEU A 1 282 ? -11.326 21.406 19.337 1.00 86.50 282 LEU A N 1
ATOM 2255 C CA . LEU A 1 282 ? -11.232 21.815 17.932 1.00 86.50 282 LEU A CA 1
ATOM 2256 C C . LEU A 1 282 ? -11.443 23.319 17.742 1.00 86.50 282 LEU A C 1
ATOM 2258 O O . LEU A 1 282 ? -10.793 23.921 16.887 1.00 86.50 282 LEU A O 1
ATOM 2262 N N . ALA A 1 283 ? -12.355 23.930 18.498 1.00 89.06 283 ALA A N 1
ATOM 2263 C CA . ALA A 1 283 ? -12.596 25.363 18.406 1.00 89.06 283 ALA A CA 1
ATOM 2264 C C . ALA A 1 283 ? -11.393 26.174 18.889 1.00 89.06 283 ALA A C 1
ATOM 2266 O O . ALA A 1 283 ? -11.006 27.130 18.220 1.00 89.06 283 ALA A O 1
ATOM 2267 N N . GLU A 1 284 ? -10.756 25.757 19.982 1.00 88.75 284 GLU A N 1
ATOM 2268 C CA . GLU A 1 284 ? -9.532 26.380 20.488 1.00 88.75 284 GLU A CA 1
ATOM 2269 C C . GLU A 1 284 ? -8.343 26.176 19.536 1.00 88.75 284 GLU A C 1
ATOM 2271 O O . GLU A 1 284 ? -7.597 27.121 19.277 1.00 88.75 284 GLU A O 1
ATOM 2276 N N . GLU A 1 285 ? -8.180 24.973 18.972 1.00 88.88 285 GLU A N 1
ATOM 2277 C CA . GLU A 1 285 ? -7.075 24.650 18.060 1.00 88.88 285 GLU A CA 1
ATOM 2278 C C . GLU A 1 285 ? -7.183 25.393 16.717 1.00 88.88 285 GLU A C 1
ATOM 2280 O O . GLU A 1 285 ? -6.186 25.913 16.209 1.00 88.88 285 GLU A O 1
ATOM 2285 N N . PHE A 1 286 ? -8.388 25.468 16.144 1.00 87.88 286 PHE A N 1
ATOM 2286 C CA . PHE A 1 286 ? -8.623 26.031 14.809 1.00 87.88 286 PHE A CA 1
ATOM 2287 C C . PHE A 1 286 ? -9.234 27.442 14.817 1.00 87.88 286 PHE A C 1
ATOM 2289 O O . PHE A 1 286 ? -9.496 27.998 13.750 1.00 87.88 286 PHE A O 1
ATOM 2296 N N . GLY A 1 287 ? -9.435 28.048 15.991 1.00 87.12 287 GLY A N 1
ATOM 2297 C CA . GLY A 1 287 ? -9.995 29.396 16.133 1.00 87.12 287 GLY A CA 1
ATOM 2298 C C . GLY A 1 287 ? -11.466 29.505 15.714 1.00 87.12 287 GLY A C 1
ATOM 2299 O O . GLY A 1 287 ? -11.865 30.523 15.144 1.00 87.12 287 GLY A O 1
ATOM 2300 N N . LEU A 1 288 ? -12.261 28.457 15.951 1.00 86.88 288 LEU A N 1
ATOM 2301 C CA . LEU A 1 288 ? -13.709 28.461 15.707 1.00 86.88 288 LEU A CA 1
ATOM 2302 C C . LEU A 1 288 ? -14.452 29.109 16.884 1.00 86.88 288 LEU A C 1
ATOM 2304 O O . LEU A 1 288 ? -13.886 29.296 17.959 1.00 86.88 288 LEU A O 1
ATOM 2308 N N . ASN A 1 289 ? -15.726 29.466 16.688 1.00 81.38 289 ASN A N 1
ATOM 2309 C CA . ASN A 1 289 ? -16.521 30.049 17.767 1.00 81.38 289 ASN A CA 1
ATOM 2310 C C . ASN A 1 289 ? -16.753 29.017 18.884 1.00 81.38 289 ASN A C 1
ATOM 2312 O O . ASN A 1 289 ? -17.447 28.024 18.667 1.00 81.38 289 ASN A O 1
ATOM 2316 N N . SER A 1 290 ? -16.164 29.271 20.050 1.00 78.25 290 SER A N 1
ATOM 2317 C CA . SER A 1 290 ? -16.281 28.451 21.258 1.00 78.25 290 SER A CA 1
ATOM 2318 C C . SER A 1 290 ? -17.464 28.836 22.157 1.00 78.25 290 SER A C 1
ATOM 2320 O O . SER A 1 290 ? -17.768 28.077 23.076 1.00 78.25 290 SER A O 1
ATOM 2322 N N . ASP A 1 291 ? -18.090 29.995 21.909 1.00 71.88 291 ASP A N 1
ATOM 2323 C CA . ASP A 1 291 ? -19.245 30.535 22.651 1.00 71.88 291 ASP A CA 1
ATOM 2324 C C . ASP A 1 291 ? -20.585 30.103 22.031 1.00 71.88 291 ASP A C 1
ATOM 2326 O O . ASP A 1 291 ? -21.492 29.708 22.802 1.00 71.88 291 ASP A O 1
#

pLDDT: mean 81.26, std 15.23, range [32.16, 97.69]

Nearest PDB structures (foldseek):
  8bbg-assembly1_E  TM=6.399E-01  e=3.714E-04  Homo sapiens
  8qcb-assembly1_D  TM=5.378E-01  e=1.608E-04  Saccharomyces cerevisiae
  4buj-assembly2_H  TM=5.046E-01  e=1.701E-04  Saccharomyces cerevisiae S288C
  8q9t-assembly1_D  TM=5.589E-01  e=6.488E-04  Saccharomyces cerevisiae
  4fhn-assembly2_C  TM=5.749E-01  e=9.985E-03  Schizosaccharomyces pombe 972h-

Organism: Lygus hesperus (NCBI:txid30085)

Foldseek 3Di:
DPQADWQDWDADPVVQKIKTWGFADQDDPVCCQACNLQRIWIWHADPDPVRIDTPPPDPVVVCVRVVDDPVVVVVRPDDRWAIFNDWEAAPVRQWIWTQGPQLKIWIAGPPVRGTDDIDRPVVPPVPDDDPPDPDFFRWDEWYDLHRQWIWTWGQQQFIFIAGNNPRDTPDRPPDDGAAGTWYWDDDPVAQFIKIKGKHKDWDFPDPVPPVPPPDDDPVNVVVLVVLVVCCVVPVDPVSPRDPDGDTDIDMDMDMDTGHDDDLVRVLVVCVVVVVLVVSLVSCVVVVNDND

Solvent-accessible surface area (backbone atoms only — not comparable to full-atom values): 16760 Å² total; per-residue (Å²): 133,88,72,62,56,75,60,38,74,49,78,40,76,90,80,49,31,40,40,36,22,24,57,38,50,96,45,56,81,93,39,61,69,37,35,51,24,43,13,36,35,34,30,32,74,45,97,53,91,84,38,57,44,74,60,36,66,39,72,65,57,51,45,59,65,63,67,53,55,83,69,54,69,78,70,47,80,61,83,75,47,38,39,24,62,43,76,38,66,26,87,80,57,50,38,33,42,35,38,22,75,64,38,30,40,36,35,22,34,48,92,77,48,43,64,72,43,76,44,54,58,73,71,73,65,66,81,61,93,70,96,60,86,79,72,61,65,50,66,70,33,64,34,48,78,47,76,58,30,37,31,42,20,14,48,63,13,40,48,35,29,21,32,64,89,79,62,48,76,77,41,44,87,85,51,81,63,44,46,45,62,33,41,62,48,57,51,96,91,44,82,38,37,37,36,38,28,42,41,75,46,75,45,74,58,63,84,85,63,64,82,77,67,87,77,81,50,81,68,52,60,56,49,54,53,50,34,42,52,50,18,77,74,64,72,42,76,92,32,52,71,78,77,78,79,72,78,47,73,49,75,49,76,47,81,45,76,49,62,78,72,54,73,68,58,48,32,53,50,25,52,78,66,73,37,55,70,65,24,44,53,50,15,68,76,72,70,46,89,77,127

Radius of gyration: 26.05 Å; Cα contacts (8 Å, |Δi|>4): 524; chains: 1; bounding box: 54×82×65 Å

Mean predicted aligned error: 12.17 Å

Sequence (291 aa):
LNIDQISCAIYNKHFNILLLASQPQPTTTYFQDSCFSAGLSAWRMISEYPFYKMLFPSEEESKMLHAGGKLWKLFSFSKLQGVAVKLSVSQNNQFLASLHACNTIIIWLIPSLRMYRKWCVDETEASGQDVALKVDKAPVDIGWRQDEKLIVSRKDGSISVHHIETFEVCYGSGSELLSGYPRITSTEHFPGFVTLECDSILLSPSPEDSMYEAEKSIFDTSSEMIQNTIYYITDLETFQPKKKSVKVIQKVYRMIGVKSTTPEELFWRKLDSDEYTGALELAEEFGLNSD

Secondary structure (DSSP, 8-state):
-----EEEEEEETTTTEEEEEEPPPP--GGGTTSTTTTTEEEEEE-SSTTSEEEEES-HHHHHHHHHS-GGGGGS--S-PPPPEEEEEE-TTSSEEEEEETTSEEEEEETTTTEEEEEEEHHHHSTTS---S------EEEEEEEETTEEEEEETTS-EEEEETTT--EEE-TTPPPPSSS-EEE--TTSSEEEEEEEEEEEE---TTSGGG-S---HHHHHHHHHHHHHHHHH--GGGPPPPPP--EEEEEEEEEEEE---HHHHHHHHHHTT-HHHHHHHHHHHT----

InterPro domains:
  IPR015943 WD40/YVTN repeat-like-containing domain superfamily [G3DSA:2.130.10.10] (63-179)
  IPR029145 Neuroblastoma-amplified sequence, N-terminal [PF15492] (4-124)
  IPR036322 WD40-repeat-containing domain superfamily [SSF50978] (76-169)